Protein AF-0000000082831227 (afdb_homodimer)

Organism: NCBI:txid1287738

Structure (mmCIF, N/CA/C/O backbone):
data_AF-0000000082831227-model_v1
#
loop_
_entity.id
_entity.type
_entity.pdbx_description
1 polymer 'Carboxymuconolactone decarboxylase-like domain-containing protein'
#
loop_
_atom_site.group_PDB
_atom_site.id
_atom_site.type_symbol
_atom_site.label_atom_id
_atom_site.label_alt_id
_atom_site.label_comp_id
_atom_site.label_asym_id
_atom_site.label_entity_id
_atom_site.label_seq_id
_atom_site.pdbx_PDB_ins_code
_atom_site.Cartn_x
_atom_site.Cartn_y
_atom_site.Cartn_z
_atom_site.occupancy
_atom_site.B_iso_or_equiv
_atom_site.auth_seq_id
_atom_site.auth_comp_id
_atom_site.auth_asym_id
_atom_site.auth_atom_id
_atom_site.pdbx_PDB_model_num
ATOM 1 N N . MET A 1 1 ? -20.391 -6.566 10.047 1 67.38 1 MET A N 1
ATOM 2 C CA . MET A 1 1 ? -19.953 -5.184 10.219 1 67.38 1 MET A CA 1
ATOM 3 C C . MET A 1 1 ? -20.438 -4.312 9.07 1 67.38 1 MET A C 1
ATOM 5 O O . MET A 1 1 ? -20.578 -4.789 7.941 1 67.38 1 MET A O 1
ATOM 9 N N . THR A 1 2 ? -21.094 -3.178 9.445 1 85.75 2 THR A N 1
ATOM 10 C CA . THR A 1 2 ? -21.672 -2.246 8.484 1 85.75 2 THR A CA 1
ATOM 11 C C . THR A 1 2 ? -20.594 -1.423 7.801 1 85.75 2 THR A C 1
ATOM 13 O O . THR A 1 2 ? -19.625 -1.011 8.445 1 85.75 2 THR A O 1
ATOM 16 N N . GLN A 1 3 ? -20.812 -1.293 6.496 1 94.06 3 GLN A N 1
ATOM 17 C CA . GLN A 1 3 ? -19.875 -0.491 5.715 1 94.06 3 GLN A CA 1
ATOM 18 C C . GLN A 1 3 ? -19.844 0.952 6.211 1 94.06 3 GLN A C 1
ATOM 20 O O . GLN A 1 3 ? -20.891 1.551 6.465 1 94.06 3 GLN A O 1
ATOM 25 N N . ARG A 1 4 ? -18.672 1.523 6.426 1 95.69 4 ARG A N 1
ATOM 26 C CA . ARG A 1 4 ? -18.5 2.875 6.953 1 95.69 4 ARG A CA 1
ATOM 27 C C . ARG A 1 4 ? -18.734 3.918 5.863 1 95.69 4 ARG A C 1
ATOM 29 O O . ARG A 1 4 ? -19.5 4.863 6.051 1 95.69 4 ARG A O 1
ATOM 36 N N . LEU A 1 5 ? -18.016 3.75 4.711 1 94.94 5 LEU A N 1
ATOM 37 C CA . LEU A 1 5 ? -18.219 4.633 3.566 1 94.94 5 LEU A CA 1
ATOM 38 C C . LEU A 1 5 ? -17.859 3.92 2.268 1 94.94 5 LEU A C 1
ATOM 40 O O . LEU A 1 5 ? -17.172 2.889 2.285 1 94.94 5 LEU A O 1
ATOM 44 N N . ASN A 1 6 ? -18.422 4.496 1.179 1 96.5 6 ASN A N 1
ATOM 45 C CA . ASN A 1 6 ? -18.094 4.023 -0.162 1 96.5 6 ASN A CA 1
ATOM 46 C C . ASN A 1 6 ? -17.062 4.926 -0.843 1 96.5 6 ASN A C 1
ATOM 48 O O . ASN A 1 6 ? -17.438 5.891 -1.518 1 96.5 6 ASN A O 1
ATOM 52 N N . TYR A 1 7 ? -15.797 4.5 -0.76 1 97 7 TYR A N 1
ATOM 53 C CA . TYR A 1 7 ? -14.734 5.375 -1.233 1 97 7 TYR A CA 1
ATOM 54 C C . TYR A 1 7 ? -14.773 5.508 -2.752 1 97 7 TYR A C 1
ATOM 56 O O . TYR A 1 7 ? -14.258 6.48 -3.311 1 97 7 TYR A O 1
ATOM 64 N N . PHE A 1 8 ? -15.32 4.547 -3.5 1 95.31 8 PHE A N 1
ATOM 65 C CA . PHE A 1 8 ? -15.445 4.637 -4.949 1 95.31 8 PHE A CA 1
ATOM 66 C C . PHE A 1 8 ? -16.328 5.82 -5.344 1 95.31 8 PHE A C 1
ATOM 68 O O . PHE A 1 8 ? -16.109 6.441 -6.387 1 95.31 8 PHE A O 1
ATOM 75 N N . GLN A 1 9 ? -17.281 6.059 -4.539 1 95.69 9 GLN A N 1
ATOM 76 C CA . GLN A 1 9 ? -18.188 7.168 -4.809 1 95.69 9 GLN A CA 1
ATOM 77 C C . GLN A 1 9 ? -17.641 8.477 -4.242 1 95.69 9 GLN A C 1
ATOM 79 O O . GLN A 1 9 ? -17.656 9.508 -4.922 1 95.69 9 GLN A O 1
ATOM 84 N N . VAL A 1 10 ? -17.141 8.461 -3.031 1 97 10 VAL A N 1
ATOM 85 C CA . VAL A 1 10 ? -16.75 9.656 -2.291 1 97 10 VAL A CA 1
ATOM 86 C C . VAL A 1 10 ? -15.461 10.234 -2.879 1 97 10 VAL A C 1
ATOM 88 O O . VAL A 1 10 ? -15.273 11.445 -2.906 1 97 10 VAL A O 1
ATOM 91 N N . SER A 1 11 ? -14.57 9.359 -3.309 1 98.12 11 SER A N 1
ATOM 92 C CA . SER A 1 11 ? -13.289 9.711 -3.914 1 98.12 11 SER A CA 1
ATOM 93 C C . SER A 1 11 ? -13.148 9.109 -5.305 1 98.12 11 SER A C 1
ATOM 95 O O . SER A 1 11 ? -12.156 8.438 -5.598 1 98.12 11 SER A O 1
ATOM 97 N N . ALA A 1 12 ? -14.102 9.484 -6.148 1 97.5 12 ALA A N 1
ATOM 98 C CA . ALA A 1 12 ? -14.266 8.836 -7.445 1 97.5 12 ALA A CA 1
ATOM 99 C C . ALA A 1 12 ? -13.023 9 -8.305 1 97.5 12 ALA A C 1
ATOM 101 O O . ALA A 1 12 ? -12.555 8.047 -8.93 1 97.5 12 ALA A O 1
ATOM 102 N N . GLU A 1 13 ? -12.477 10.18 -8.344 1 97.75 13 GLU A N 1
ATOM 103 C CA . GLU A 1 13 ? -11.312 10.438 -9.18 1 97.75 13 GLU A CA 1
ATOM 104 C C . GLU A 1 13 ? -10.102 9.633 -8.711 1 97.75 13 GLU A C 1
ATOM 106 O O . GLU A 1 13 ? -9.406 9.023 -9.523 1 97.75 13 GLU A O 1
ATOM 111 N N . LEU A 1 14 ? -9.82 9.625 -7.418 1 98.5 14 LEU A N 1
ATOM 112 C CA . LEU A 1 14 ? -8.695 8.883 -6.867 1 98.5 14 LEU A CA 1
ATOM 113 C C . LEU A 1 14 ? -8.891 7.379 -7.059 1 98.5 14 LEU A C 1
ATOM 115 O O . LEU A 1 14 ? -7.941 6.66 -7.375 1 98.5 14 LEU A O 1
ATOM 119 N N . SER A 1 15 ? -10.18 6.93 -6.902 1 98.31 15 SER A N 1
ATOM 120 C CA . SER A 1 15 ? -10.492 5.527 -7.148 1 98.31 15 SER A CA 1
ATOM 121 C C . SER A 1 15 ? -10.195 5.141 -8.594 1 98.31 15 SER A C 1
ATOM 123 O O . SER A 1 15 ? -9.648 4.066 -8.852 1 98.31 15 SER A O 1
ATOM 125 N N . LYS A 1 16 ? -10.523 6.008 -9.484 1 97.88 16 LYS A N 1
ATOM 126 C CA . LYS A 1 16 ? -10.289 5.746 -10.898 1 97.88 16 LYS A CA 1
ATOM 127 C C . LYS A 1 16 ? -8.797 5.637 -11.195 1 97.88 16 LYS A C 1
ATOM 129 O O . LYS A 1 16 ? -8.367 4.758 -11.945 1 97.88 16 LYS A O 1
ATOM 134 N N . HIS A 1 17 ? -7.984 6.516 -10.68 1 98.38 17 HIS A N 1
ATOM 135 C CA . HIS A 1 17 ? -6.543 6.465 -10.883 1 98.38 17 HIS A CA 1
ATOM 136 C C . HIS A 1 17 ? -5.953 5.168 -10.344 1 98.38 17 HIS A C 1
ATOM 138 O O . HIS A 1 17 ? -5.062 4.582 -10.953 1 98.38 17 HIS A O 1
ATOM 144 N N . TYR A 1 18 ? -6.441 4.707 -9.164 1 98.44 18 TYR A N 1
ATOM 145 C CA . TYR A 1 18 ? -5.926 3.477 -8.578 1 98.44 18 TYR A CA 1
ATOM 146 C C . TYR A 1 18 ? -6.383 2.26 -9.375 1 98.44 18 TYR A C 1
ATOM 148 O O . TYR A 1 18 ? -5.637 1.287 -9.508 1 98.44 18 TYR A O 1
ATOM 156 N N . LEU A 1 19 ? -7.621 2.357 -9.945 1 97.69 19 LEU A N 1
ATOM 157 C CA . LEU A 1 19 ? -8.117 1.308 -10.836 1 97.69 19 LEU A CA 1
ATOM 158 C C . LEU A 1 19 ? -7.281 1.236 -12.109 1 97.69 19 LEU A C 1
ATOM 160 O O . LEU A 1 19 ? -7 0.146 -12.617 1 97.69 19 LEU A O 1
ATOM 164 N N . ASP A 1 20 ? -6.938 2.377 -12.648 1 97.88 20 ASP A N 1
ATOM 165 C CA . ASP A 1 20 ? -6.09 2.416 -13.836 1 97.88 20 ASP A CA 1
ATOM 166 C C . ASP A 1 20 ? -4.73 1.78 -13.555 1 97.88 20 ASP A C 1
ATOM 168 O O . ASP A 1 20 ? -4.176 1.089 -14.414 1 97.88 20 ASP A O 1
ATOM 172 N N . PHE A 1 21 ? -4.172 2.035 -12.406 1 98.56 21 PHE A N 1
ATOM 173 C CA . PHE A 1 21 ? -2.943 1.39 -11.961 1 98.56 21 PHE A CA 1
ATOM 174 C C . PHE A 1 21 ? -3.111 -0.125 -11.914 1 98.56 21 PHE A C 1
ATOM 176 O O . PHE A 1 21 ? -2.273 -0.863 -12.438 1 98.56 21 PHE A O 1
ATOM 183 N N . SER A 1 22 ? -4.246 -0.615 -11.391 1 98.06 22 SER A N 1
ATOM 184 C CA . SER A 1 22 ? -4.543 -2.043 -11.336 1 98.06 22 SER A CA 1
ATOM 185 C C . SER A 1 22 ? -4.641 -2.643 -12.734 1 98.06 22 SER A C 1
ATOM 187 O O . SER A 1 22 ? -4.164 -3.752 -12.977 1 98.06 22 SER A O 1
ATOM 189 N N . ALA A 1 23 ? -5.273 -1.868 -13.633 1 97.75 23 ALA A N 1
ATOM 190 C CA . ALA A 1 23 ? -5.438 -2.336 -15.008 1 97.75 23 ALA A CA 1
ATOM 191 C C . ALA A 1 23 ? -4.086 -2.473 -15.703 1 97.75 23 ALA A C 1
ATOM 193 O O . ALA A 1 23 ? -3.875 -3.4 -16.484 1 97.75 23 ALA A O 1
ATOM 194 N N . ALA A 1 24 ? -3.184 -1.544 -15.453 1 98.31 24 ALA A N 1
ATOM 195 C CA . ALA A 1 24 ? -1.844 -1.598 -16.031 1 98.31 24 ALA A CA 1
ATOM 196 C C . ALA A 1 24 ? -1.08 -2.822 -15.539 1 98.31 24 ALA A C 1
ATOM 198 O O . ALA A 1 24 ? -0.309 -3.428 -16.281 1 98.31 24 ALA A O 1
ATOM 199 N N . LEU A 1 25 ? -1.255 -3.189 -14.25 1 98.5 25 LEU A N 1
ATOM 200 C CA . LEU A 1 25 ? -0.611 -4.363 -13.672 1 98.5 25 LEU A CA 1
ATOM 201 C C . LEU A 1 25 ? -0.997 -5.629 -14.438 1 98.5 25 LEU A C 1
ATOM 203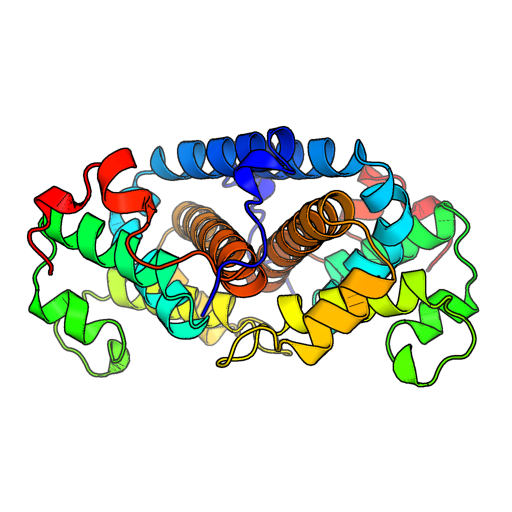 O O . LEU A 1 25 ? -0.137 -6.453 -14.758 1 98.5 25 LEU A O 1
ATOM 207 N N . LYS A 1 26 ? -2.217 -5.738 -14.836 1 96.5 26 LYS A N 1
ATOM 208 C CA . LYS A 1 26 ? -2.768 -6.949 -15.438 1 96.5 26 LYS A CA 1
ATOM 209 C C . LYS A 1 26 ? -2.182 -7.191 -16.828 1 96.5 26 LYS A C 1
ATOM 211 O O . LYS A 1 26 ? -2.297 -8.289 -17.375 1 96.5 26 LYS A O 1
ATOM 216 N N . LYS A 1 27 ? -1.563 -6.199 -17.391 1 97.5 27 LYS A N 1
ATOM 217 C CA . LYS A 1 27 ? -0.979 -6.328 -18.719 1 97.5 27 LYS A CA 1
ATOM 218 C C . LYS A 1 27 ? 0.364 -7.051 -18.656 1 97.5 27 LYS A C 1
ATOM 220 O O . LYS A 1 27 ? 0.881 -7.496 -19.688 1 97.5 27 LYS A O 1
ATOM 225 N N . LYS A 1 28 ? 0.938 -7.18 -17.469 1 97.81 28 LYS A N 1
ATOM 226 C CA . LYS A 1 28 ? 2.238 -7.816 -17.312 1 97.81 28 LYS A CA 1
ATOM 227 C C . LYS A 1 28 ? 2.092 -9.328 -17.156 1 97.81 28 LYS A C 1
ATOM 229 O O . LYS A 1 28 ? 1.281 -9.805 -16.359 1 97.81 28 LYS A O 1
ATOM 234 N N . ALA A 1 29 ? 2.9 -10.078 -17.891 1 97.5 29 ALA A N 1
ATOM 235 C CA . ALA A 1 29 ? 2.807 -11.531 -17.922 1 97.5 29 ALA A CA 1
ATOM 236 C C . ALA A 1 29 ? 3.029 -12.133 -16.531 1 97.5 29 ALA A C 1
ATOM 238 O O . ALA A 1 29 ? 2.312 -13.047 -16.125 1 97.5 29 ALA A O 1
ATOM 239 N N . VAL A 1 30 ? 4.016 -11.609 -15.844 1 98.19 30 VAL A N 1
ATOM 240 C CA . VAL A 1 30 ? 4.348 -12.156 -14.539 1 98.19 30 VAL A CA 1
ATOM 241 C C . VAL A 1 30 ? 3.207 -11.891 -13.562 1 98.19 30 VAL A C 1
ATOM 243 O O . VAL A 1 30 ? 2.936 -12.711 -12.672 1 98.19 30 VAL A O 1
ATOM 246 N N . ILE A 1 31 ? 2.508 -10.789 -13.734 1 98.25 31 ILE A N 1
ATOM 247 C CA . ILE A 1 31 ? 1.371 -10.477 -12.875 1 98.25 31 ILE A CA 1
ATOM 248 C C . ILE A 1 31 ? 0.228 -11.453 -13.156 1 98.25 31 ILE A C 1
ATOM 250 O O . ILE A 1 31 ? -0.389 -11.977 -12.227 1 98.25 31 ILE A O 1
ATOM 254 N N . ARG A 1 32 ? 0.001 -11.703 -14.375 1 97.38 32 ARG A N 1
ATOM 255 C CA . ARG A 1 32 ? -1.031 -12.68 -14.711 1 97.38 32 ARG A CA 1
ATOM 256 C C . ARG A 1 32 ? -0.709 -14.047 -14.117 1 97.38 32 ARG A C 1
ATOM 258 O O . ARG A 1 32 ? -1.609 -14.766 -13.68 1 97.38 32 ARG A O 1
ATOM 265 N N . GLU A 1 33 ? 0.524 -14.375 -14.109 1 97.94 33 GLU A N 1
ATOM 266 C CA . GLU A 1 33 ? 0.972 -15.672 -13.609 1 97.94 33 GLU A CA 1
ATOM 267 C C . GLU A 1 33 ? 0.719 -15.797 -12.109 1 97.94 33 GLU A C 1
ATOM 269 O O . GLU A 1 33 ? 0.298 -16.859 -11.641 1 97.94 33 GLU A O 1
ATOM 274 N N . PHE A 1 34 ? 0.927 -14.703 -11.336 1 98.5 34 PHE A N 1
ATOM 275 C CA . PHE A 1 34 ? 0.969 -14.836 -9.883 1 98.5 34 PHE A CA 1
ATOM 276 C C . PHE A 1 34 ? -0.209 -14.117 -9.234 1 98.5 34 PHE A C 1
ATOM 278 O O . PHE A 1 34 ? -0.356 -14.133 -8.016 1 98.5 34 PHE A O 1
ATOM 285 N N . ASN A 1 35 ? -1.062 -13.508 -10.008 1 98.62 35 ASN A N 1
ATOM 286 C CA . ASN A 1 35 ? -2.086 -12.609 -9.484 1 98.62 35 ASN A CA 1
ATOM 287 C C . ASN A 1 35 ? -2.896 -13.273 -8.375 1 98.62 35 ASN A C 1
ATOM 289 O O . ASN A 1 35 ? -3.039 -12.711 -7.285 1 98.62 35 ASN A O 1
ATOM 293 N N . ASP A 1 36 ? -3.385 -14.461 -8.633 1 98.19 36 ASP A N 1
ATOM 294 C CA . ASP A 1 36 ? -4.262 -15.117 -7.672 1 98.19 36 ASP A CA 1
ATOM 295 C C . ASP A 1 36 ? -3.523 -15.406 -6.367 1 98.19 36 ASP A C 1
ATOM 297 O O . ASP A 1 36 ? -4.008 -15.062 -5.285 1 98.19 36 ASP A O 1
ATOM 301 N N . LEU A 1 37 ? -2.305 -15.977 -6.461 1 98.75 37 LEU A N 1
ATOM 302 C CA . LEU A 1 37 ? -1.538 -16.344 -5.273 1 98.75 37 LEU A CA 1
ATOM 303 C C . LEU A 1 37 ? -1.189 -15.109 -4.449 1 98.75 37 LEU A C 1
ATOM 305 O O . LEU A 1 37 ? -1.358 -15.102 -3.227 1 98.75 37 LEU A O 1
ATOM 309 N N . VAL A 1 38 ? -0.784 -14.062 -5.098 1 98.81 38 VAL A N 1
ATOM 310 C CA . VAL A 1 38 ? -0.289 -12.859 -4.438 1 98.81 38 VAL A CA 1
ATOM 311 C C . VAL A 1 38 ? -1.451 -12.102 -3.793 1 98.81 38 VAL A C 1
ATOM 313 O O . VAL A 1 38 ? -1.382 -11.727 -2.621 1 98.81 38 VAL A O 1
ATOM 316 N N . THR A 1 39 ? -2.566 -11.891 -4.523 1 98.88 39 THR A N 1
ATOM 317 C CA . THR A 1 39 ? -3.68 -11.102 -4.008 1 98.88 39 THR A CA 1
ATOM 318 C C . THR A 1 39 ? -4.379 -11.844 -2.865 1 98.88 39 THR A C 1
ATOM 320 O O . THR A 1 39 ? -4.766 -11.227 -1.869 1 98.88 39 THR A O 1
ATOM 323 N N . ILE A 1 40 ? -4.449 -13.133 -2.984 1 98.88 40 ILE A N 1
ATOM 324 C CA . ILE A 1 40 ? -5.07 -13.922 -1.93 1 98.88 40 ILE A CA 1
ATOM 325 C C . ILE A 1 40 ? -4.191 -13.906 -0.682 1 98.88 40 ILE A C 1
ATOM 327 O O . ILE A 1 40 ? -4.668 -13.609 0.417 1 98.88 40 ILE A O 1
ATOM 331 N N . ARG A 1 41 ? -2.871 -14.148 -0.783 1 98.81 41 ARG A N 1
ATOM 332 C CA . ARG A 1 41 ? -1.996 -14.234 0.383 1 98.81 41 ARG A CA 1
ATOM 333 C C . ARG A 1 41 ? -1.883 -12.891 1.085 1 98.81 41 ARG A C 1
ATOM 335 O O . ARG A 1 41 ? -1.967 -12.812 2.312 1 98.81 41 ARG A O 1
ATOM 342 N N . ALA A 1 42 ? -1.727 -11.836 0.266 1 98.38 42 ALA A N 1
ATOM 343 C CA . ALA A 1 42 ? -1.664 -10.5 0.856 1 98.38 42 ALA A CA 1
ATOM 344 C C . ALA A 1 42 ? -2.951 -10.172 1.608 1 98.38 42 ALA A C 1
ATOM 346 O O . ALA A 1 42 ? -2.91 -9.625 2.713 1 98.38 42 ALA A O 1
ATOM 347 N N . SER A 1 43 ? -4.117 -10.5 1.006 1 98.38 43 SER A N 1
ATOM 348 C CA . SER A 1 43 ? -5.406 -10.211 1.626 1 98.38 43 SER A CA 1
ATOM 349 C C . SER A 1 43 ? -5.609 -11.039 2.895 1 98.38 43 SER A C 1
ATOM 351 O O . SER A 1 43 ? -6.207 -10.562 3.861 1 98.38 43 SER A O 1
ATOM 353 N N . GLN A 1 44 ? -5.109 -12.305 2.898 1 98 44 GLN A N 1
ATOM 354 C CA . GLN A 1 44 ? -5.129 -13.117 4.109 1 98 44 GLN A CA 1
ATOM 355 C C . GLN A 1 44 ? -4.348 -12.445 5.234 1 98 44 GLN A C 1
ATOM 357 O O . GLN A 1 44 ? -4.824 -12.359 6.367 1 98 44 GLN A O 1
ATOM 362 N N . LEU A 1 45 ? -3.176 -11.945 4.879 1 97.19 45 LEU A N 1
ATOM 363 C CA . LEU A 1 45 ? -2.289 -11.344 5.871 1 97.19 45 LEU A CA 1
ATOM 364 C C . LEU A 1 45 ? -2.883 -10.055 6.418 1 97.19 45 LEU A C 1
ATOM 366 O O . LEU A 1 45 ? -2.756 -9.758 7.609 1 97.19 45 LEU A O 1
ATOM 370 N N . ASN A 1 46 ? -3.557 -9.297 5.574 1 97.12 46 ASN A N 1
ATOM 371 C CA . ASN A 1 46 ? -4.062 -7.977 5.945 1 97.12 46 ASN A CA 1
ATOM 372 C C . ASN A 1 46 ? -5.465 -8.062 6.539 1 97.12 46 ASN A C 1
ATOM 374 O O . ASN A 1 46 ? -6.016 -7.055 6.992 1 97.12 46 ASN A O 1
ATOM 378 N N . GLY A 1 47 ? -6.09 -9.273 6.512 1 96.94 47 GLY A N 1
ATO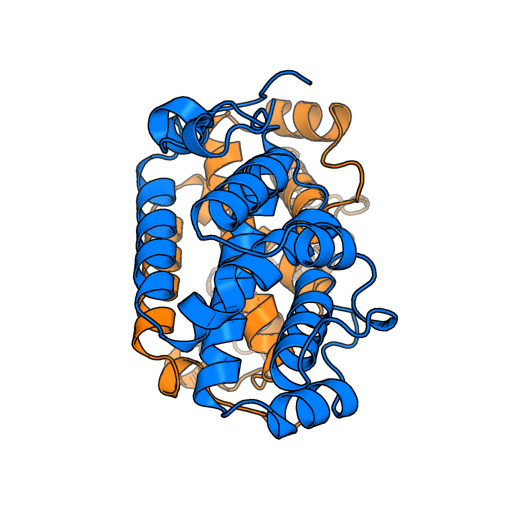M 379 C CA . GLY A 1 47 ? -7.426 -9.453 7.062 1 96.94 47 GLY A CA 1
ATOM 380 C C . GLY A 1 47 ? -8.5 -8.75 6.266 1 96.94 47 GLY A C 1
ATOM 381 O O . GLY A 1 47 ? -9.469 -8.234 6.832 1 96.94 47 GLY A O 1
ATOM 382 N N . CYS A 1 48 ? -8.328 -8.656 5.023 1 97.69 48 CYS A N 1
ATOM 383 C CA . CYS A 1 48 ? -9.336 -8.016 4.191 1 97.69 48 CYS A CA 1
ATOM 384 C C . CYS A 1 48 ? -10.336 -9.031 3.656 1 97.69 48 CYS A C 1
ATOM 386 O O . CYS A 1 48 ? -10.094 -9.664 2.623 1 97.69 48 CYS A O 1
ATOM 388 N N . GLY A 1 49 ? -11.477 -9.109 4.242 1 96.88 49 GLY A N 1
ATOM 389 C CA . GLY A 1 49 ? -12.5 -10.07 3.863 1 96.88 49 GLY A CA 1
ATOM 390 C C . GLY A 1 49 ? -13.062 -9.82 2.479 1 96.88 49 GLY A C 1
ATOM 391 O O . GLY A 1 49 ? -13.297 -10.766 1.719 1 96.88 49 GLY A O 1
ATOM 392 N N . PHE A 1 50 ? -13.258 -8.609 2.158 1 97.81 50 PHE A N 1
ATOM 393 C CA . PHE A 1 50 ? -13.789 -8.266 0.843 1 97.81 50 PHE A CA 1
ATOM 394 C C . PHE A 1 50 ? -12.852 -8.75 -0.258 1 97.81 50 PHE A C 1
ATOM 396 O O . PHE A 1 50 ? -13.281 -9.414 -1.202 1 97.81 50 PHE A O 1
ATOM 403 N N . CYS A 1 51 ? -11.578 -8.406 -0.175 1 98.31 51 CYS A N 1
ATOM 404 C CA . CYS A 1 51 ? -10.594 -8.766 -1.19 1 98.31 51 CYS A CA 1
ATOM 405 C C . CYS A 1 51 ? -10.406 -10.281 -1.262 1 98.31 51 CYS A C 1
ATOM 407 O O . CYS A 1 51 ? -10.328 -10.844 -2.352 1 98.31 51 CYS A O 1
ATOM 409 N N . LEU A 1 52 ? -10.328 -10.883 -0.023 1 98.12 52 LEU A N 1
ATOM 410 C CA . LEU A 1 52 ? -10.156 -12.336 -0.021 1 98.12 52 LEU A CA 1
ATOM 411 C C . LEU A 1 52 ? -11.336 -13.023 -0.702 1 98.12 52 LEU A C 1
ATOM 413 O O . LEU A 1 52 ? -11.148 -13.898 -1.551 1 98.12 52 LEU A O 1
ATOM 417 N N . ASP A 1 53 ? -12.508 -12.625 -0.374 1 98.19 53 ASP A N 1
ATOM 418 C CA . ASP A 1 53 ? -13.727 -13.148 -0.991 1 98.19 53 ASP A CA 1
ATOM 419 C C . ASP A 1 53 ? -13.68 -13.008 -2.512 1 98.19 53 ASP A C 1
ATOM 421 O O . ASP A 1 53 ? -13.859 -13.984 -3.236 1 98.19 53 ASP A O 1
ATOM 425 N N . MET A 1 54 ? -13.359 -11.883 -2.984 1 98.19 54 MET A N 1
ATOM 426 C CA . MET A 1 54 ? -13.328 -11.555 -4.406 1 98.19 54 MET A CA 1
ATOM 427 C C . MET A 1 54 ? -12.242 -12.359 -5.121 1 98.19 54 MET A C 1
ATOM 429 O O . MET A 1 54 ? -12.5 -12.984 -6.148 1 98.19 54 MET A O 1
ATOM 433 N N . HIS A 1 55 ? -11.047 -12.406 -4.582 1 98.56 55 HIS A N 1
ATOM 434 C CA . HIS A 1 55 ? -9.922 -12.992 -5.293 1 98.56 55 HIS A CA 1
ATOM 435 C C . HIS A 1 55 ? -9.984 -14.516 -5.277 1 98.56 55 HIS A C 1
ATOM 437 O O . HIS A 1 55 ? -9.531 -15.172 -6.219 1 98.56 55 HIS A O 1
ATOM 443 N N . ILE A 1 56 ? -10.57 -15.102 -4.215 1 98.5 56 ILE A N 1
ATOM 444 C CA . ILE A 1 56 ? -10.812 -16.531 -4.215 1 98.5 56 ILE A CA 1
ATOM 445 C C . ILE A 1 56 ? -11.789 -16.891 -5.332 1 98.5 56 ILE A C 1
ATOM 447 O O . ILE A 1 56 ? -11.562 -17.844 -6.086 1 98.5 56 ILE A O 1
ATOM 451 N N . LYS A 1 57 ? -12.852 -16.141 -5.453 1 98.5 57 LYS A N 1
ATOM 452 C CA . LYS A 1 57 ? -13.844 -16.391 -6.496 1 98.5 57 LYS A CA 1
ATOM 453 C C . LYS A 1 57 ? -13.242 -16.188 -7.887 1 98.5 57 LYS A C 1
ATOM 455 O O . LYS A 1 57 ? -13.492 -16.984 -8.789 1 98.5 57 LYS A O 1
ATOM 460 N N . GLN A 1 58 ? -12.469 -15.18 -8.047 1 98.06 58 GLN A N 1
ATOM 461 C CA . GLN A 1 58 ? -11.797 -14.953 -9.328 1 98.06 58 GLN A CA 1
ATOM 462 C C . GLN A 1 58 ? -10.867 -16.109 -9.672 1 98.06 58 GLN A C 1
ATOM 464 O O . GLN A 1 58 ? -10.828 -16.562 -10.82 1 98.06 58 GLN A O 1
ATOM 469 N N . ALA A 1 59 ? -10.086 -16.562 -8.648 1 98.31 59 ALA A N 1
ATOM 470 C CA . ALA A 1 59 ? -9.164 -17.688 -8.867 1 98.31 59 ALA A CA 1
ATOM 471 C C . ALA A 1 59 ? -9.914 -18.938 -9.273 1 98.31 59 ALA A C 1
ATOM 473 O O . ALA A 1 59 ? -9.492 -19.656 -10.18 1 98.31 59 ALA A O 1
ATOM 474 N N . LYS A 1 60 ? -10.977 -19.203 -8.609 1 97.75 60 LYS A N 1
ATOM 475 C CA . LYS A 1 60 ? -11.789 -20.359 -8.945 1 97.75 60 LYS A CA 1
ATOM 476 C C . LYS A 1 60 ? -12.32 -20.281 -10.375 1 97.75 60 LYS A C 1
ATOM 478 O O . LYS A 1 60 ? -12.227 -21.234 -11.133 1 97.75 60 LYS A O 1
ATOM 483 N N . ILE A 1 61 ? -12.898 -19.156 -10.75 1 97.56 61 ILE A N 1
ATOM 484 C CA . ILE A 1 61 ? -13.422 -18.938 -12.094 1 97.56 61 ILE A CA 1
ATOM 485 C C . ILE A 1 61 ? -12.297 -19.125 -13.117 1 97.56 61 ILE A C 1
ATOM 487 O O . ILE A 1 61 ? -12.531 -19.672 -14.203 1 97.56 61 ILE A O 1
ATOM 491 N N . GLY A 1 62 ? -11.125 -18.719 -12.742 1 97 62 GLY A N 1
ATOM 492 C CA . GLY A 1 62 ? -9.977 -18.828 -13.625 1 97 62 GLY A CA 1
ATOM 493 C C . GLY A 1 62 ? -9.391 -20.219 -13.688 1 97 62 GLY A C 1
ATOM 494 O O . GLY A 1 62 ? -8.461 -20.484 -14.453 1 97 62 GLY A O 1
ATOM 495 N N . GLY A 1 63 ? -9.844 -21.125 -12.766 1 97.12 63 GLY A N 1
ATOM 496 C CA . GLY A 1 63 ? -9.461 -22.531 -12.875 1 97.12 63 GLY A CA 1
ATOM 497 C C . GLY A 1 63 ? -8.391 -22.938 -11.875 1 97.12 63 GLY A C 1
ATOM 498 O O . GLY A 1 63 ? -7.801 -24.016 -12 1 97.12 63 GLY A O 1
ATOM 499 N N . GLU A 1 64 ? -8.062 -22.109 -10.914 1 97.75 64 GLU A N 1
ATOM 500 C CA . GLU A 1 64 ? -7.109 -22.516 -9.883 1 97.75 64 GLU A CA 1
ATOM 501 C C . GLU A 1 64 ? -7.578 -23.766 -9.148 1 97.75 64 GLU A C 1
ATOM 503 O O . GLU A 1 64 ? -8.773 -23.938 -8.906 1 97.75 64 GLU A O 1
ATOM 508 N N . ARG A 1 65 ? -6.645 -24.672 -8.859 1 97.25 65 ARG A N 1
ATOM 509 C CA . ARG A 1 65 ? -6.988 -25.891 -8.141 1 97.25 65 ARG A CA 1
ATOM 510 C C . ARG A 1 65 ? -7.449 -25.578 -6.719 1 97.25 65 ARG A C 1
ATOM 512 O O . ARG A 1 65 ? -6.809 -24.797 -6.012 1 97.25 65 ARG A O 1
ATOM 519 N N . GLU A 1 66 ? -8.461 -26.219 -6.355 1 96.56 66 GLU A N 1
ATOM 520 C CA . GLU A 1 66 ? -9.109 -25.922 -5.082 1 96.56 66 GLU A CA 1
ATOM 521 C C . GLU A 1 66 ? -8.156 -26.156 -3.912 1 96.56 66 GLU A C 1
ATOM 523 O O . GLU A 1 66 ? -8.07 -25.328 -3.004 1 96.56 66 GLU A O 1
ATOM 528 N N . LEU A 1 67 ? -7.469 -27.25 -3.891 1 98.25 67 LEU A N 1
ATOM 529 C CA . LEU A 1 67 ? -6.598 -27.562 -2.762 1 98.25 67 LEU A CA 1
ATOM 530 C C . LEU A 1 67 ? -5.465 -26.531 -2.658 1 98.25 67 LEU A C 1
ATOM 532 O O . LEU A 1 67 ? -5.039 -26.188 -1.557 1 98.25 67 LEU A O 1
ATOM 536 N N . ARG A 1 68 ? -4.941 -26.062 -3.777 1 98.44 68 ARG A N 1
ATOM 537 C CA . ARG A 1 68 ? -3.912 -25.031 -3.762 1 98.44 68 ARG A CA 1
ATOM 538 C C . ARG A 1 68 ? -4.414 -23.766 -3.068 1 98.44 68 ARG A C 1
ATOM 540 O O . ARG A 1 68 ? -3.688 -23.141 -2.289 1 98.44 68 ARG A O 1
ATOM 547 N N . LEU A 1 69 ? -5.676 -23.391 -3.363 1 98.25 69 LEU A N 1
ATOM 548 C CA . LEU A 1 69 ? -6.254 -22.203 -2.736 1 98.25 69 LEU A CA 1
ATOM 549 C C . LEU A 1 69 ? -6.277 -22.359 -1.218 1 98.25 69 LEU A C 1
ATOM 551 O O . LEU A 1 69 ? -5.965 -21.406 -0.495 1 98.25 69 LEU A O 1
ATOM 555 N N . HIS A 1 70 ? -6.566 -23.578 -0.715 1 98.19 70 HIS A N 1
ATOM 556 C CA . HIS A 1 70 ? -6.582 -23.844 0.721 1 98.19 70 HIS A CA 1
ATOM 557 C C . HIS A 1 70 ? -5.172 -23.797 1.303 1 98.19 70 HIS A C 1
ATOM 559 O O . HIS A 1 70 ? -4.988 -23.484 2.48 1 98.19 70 HIS A O 1
ATOM 565 N N . HIS A 1 71 ? -4.207 -24.062 0.412 1 98.75 71 HIS A N 1
ATOM 566 C CA . HIS A 1 71 ? -2.848 -24.234 0.916 1 98.75 71 HIS A CA 1
ATOM 567 C C . HIS A 1 71 ? -2.084 -22.906 0.903 1 98.75 71 HIS A C 1
ATOM 569 O O . HIS A 1 71 ? -1.001 -22.812 1.483 1 98.75 71 HIS A O 1
ATOM 575 N N . ILE A 1 72 ? -2.639 -21.906 0.306 1 98.81 72 ILE A N 1
ATOM 576 C CA . ILE A 1 72 ? -1.9 -20.656 0.16 1 98.81 72 ILE A CA 1
ATOM 577 C C . ILE A 1 72 ? -1.46 -20.141 1.532 1 98.81 72 ILE A C 1
ATOM 579 O O . ILE A 1 72 ? -0.317 -19.719 1.705 1 98.81 72 ILE A O 1
ATOM 583 N N . ALA A 1 73 ? -2.264 -20.281 2.535 1 98.31 73 ALA A N 1
ATOM 584 C CA . ALA A 1 73 ? -1.973 -19.766 3.873 1 98.31 73 ALA A CA 1
ATOM 585 C C . ALA A 1 73 ? -0.847 -20.562 4.531 1 98.31 73 ALA A C 1
ATOM 587 O O . ALA A 1 73 ? -0.226 -20.094 5.488 1 98.31 73 ALA A O 1
ATOM 588 N N . ILE A 1 74 ? -0.56 -21.797 4.07 1 98.56 74 ILE A N 1
ATOM 589 C CA . ILE A 1 74 ? 0.478 -22.656 4.641 1 98.56 74 ILE A CA 1
ATOM 590 C C . ILE A 1 74 ? 1.456 -23.078 3.547 1 98.56 74 ILE A C 1
ATOM 592 O O . ILE A 1 74 ? 1.891 -24.234 3.508 1 98.56 74 ILE A O 1
ATOM 596 N N . TRP A 1 75 ? 1.71 -22.219 2.627 1 98.62 75 TRP A N 1
ATOM 597 C CA . TRP A 1 75 ? 2.447 -22.562 1.415 1 98.62 75 TRP A CA 1
ATOM 598 C C . TRP A 1 75 ? 3.832 -23.109 1.757 1 98.62 75 TRP A C 1
ATOM 600 O O . TRP A 1 75 ? 4.391 -23.922 1.013 1 98.62 75 TRP A O 1
ATOM 610 N N . ARG A 1 76 ? 4.438 -22.703 2.807 1 98.19 76 ARG A N 1
ATOM 611 C CA . ARG A 1 76 ? 5.781 -23.141 3.166 1 98.19 76 ARG A CA 1
ATOM 612 C C . ARG A 1 76 ? 5.812 -24.641 3.418 1 98.19 76 ARG A C 1
ATOM 614 O O . ARG A 1 76 ? 6.805 -25.312 3.111 1 98.19 76 ARG A O 1
ATOM 621 N N . GLU A 1 77 ? 4.738 -25.156 3.908 1 98.19 77 GLU A N 1
ATOM 622 C CA . GLU A 1 77 ? 4.66 -26.578 4.215 1 98.19 77 GLU A CA 1
ATOM 623 C C . GLU A 1 77 ? 4.066 -27.359 3.051 1 98.19 77 GLU A C 1
ATOM 625 O O . GLU A 1 77 ? 4.184 -28.578 2.996 1 98.19 77 GLU A O 1
ATOM 630 N N . SER A 1 78 ? 3.484 -26.672 2.158 1 98.56 78 SER A N 1
ATOM 631 C CA . SER A 1 78 ? 2.764 -27.297 1.06 1 98.56 78 SER A CA 1
ATOM 632 C C . SER A 1 78 ? 3.725 -27.797 -0.022 1 98.56 78 SER A C 1
ATOM 634 O O . SER A 1 78 ? 4.699 -27.109 -0.346 1 98.56 78 SER A O 1
ATOM 636 N N . THR A 1 79 ? 3.387 -28.938 -0.673 1 98.38 79 THR A N 1
ATOM 637 C CA . THR A 1 79 ? 4.176 -29.469 -1.779 1 98.38 79 THR A CA 1
ATOM 638 C C . THR A 1 79 ? 3.549 -29.094 -3.119 1 98.38 79 THR A C 1
ATOM 640 O O . THR A 1 79 ? 3.967 -29.594 -4.168 1 98.38 79 THR A O 1
ATOM 643 N N . LEU A 1 80 ? 2.557 -28.172 -3.07 1 98.69 80 LEU A N 1
ATOM 644 C CA . LEU A 1 80 ? 1.729 -27.953 -4.25 1 98.69 80 LEU A CA 1
ATOM 645 C C . LEU A 1 80 ? 2.225 -26.75 -5.055 1 98.69 80 LEU A C 1
ATOM 647 O O . LEU A 1 80 ? 1.695 -26.469 -6.129 1 98.69 80 LEU A O 1
ATOM 651 N N . PHE A 1 81 ? 3.227 -26.062 -4.578 1 98.81 81 PHE A N 1
ATOM 652 C CA . PHE A 1 81 ? 3.682 -24.844 -5.219 1 98.81 81 PHE A CA 1
ATOM 653 C C . PHE A 1 81 ? 5.086 -25.016 -5.781 1 98.81 81 PHE A C 1
ATOM 655 O O . PHE A 1 81 ? 5.953 -25.594 -5.129 1 98.81 81 PHE A O 1
ATOM 662 N N . SER A 1 82 ? 5.266 -24.594 -7.004 1 98.56 82 SER A N 1
ATOM 663 C CA . SER A 1 82 ? 6.566 -24.641 -7.66 1 98.56 82 SER A CA 1
ATOM 664 C C . SER A 1 82 ? 7.562 -23.703 -6.98 1 98.56 82 SER A C 1
ATOM 666 O O . SER A 1 82 ? 7.172 -22.812 -6.227 1 98.56 82 SER A O 1
ATOM 668 N N . PRO A 1 83 ? 8.883 -23.859 -7.254 1 98.38 83 PRO A N 1
ATOM 669 C CA . PRO A 1 83 ? 9.883 -22.938 -6.707 1 98.38 83 PRO A CA 1
ATOM 670 C C . PRO A 1 83 ? 9.625 -21.484 -7.09 1 98.38 83 PRO A C 1
ATOM 672 O O . PRO A 1 83 ? 9.82 -20.578 -6.27 1 98.38 83 PRO A O 1
ATOM 675 N N . ARG A 1 84 ? 9.188 -21.328 -8.273 1 98.44 84 ARG A N 1
ATOM 676 C CA . ARG A 1 84 ? 8.883 -19.984 -8.766 1 98.44 84 ARG A CA 1
ATOM 677 C C . ARG A 1 84 ? 7.688 -19.391 -8.031 1 98.44 84 ARG A C 1
ATOM 679 O O . ARG A 1 84 ? 7.711 -18.219 -7.648 1 98.44 84 ARG A O 1
ATOM 686 N N . GLU A 1 85 ? 6.676 -20.141 -7.789 1 98.81 85 GLU A N 1
ATOM 687 C CA . GLU A 1 85 ? 5.512 -19.703 -7.031 1 98.81 85 GLU A CA 1
ATOM 688 C C . GLU A 1 85 ? 5.871 -19.438 -5.57 1 98.81 85 GLU A C 1
ATOM 690 O O . GLU A 1 85 ? 5.383 -18.484 -4.965 1 98.81 85 GLU A O 1
ATOM 695 N N . ARG A 1 86 ? 6.699 -20.281 -5.004 1 98.75 86 ARG A N 1
ATOM 696 C CA . ARG A 1 86 ? 7.152 -20.094 -3.627 1 98.75 86 ARG A CA 1
ATOM 697 C C . ARG A 1 86 ? 7.938 -18.797 -3.469 1 98.75 86 ARG A C 1
ATOM 699 O O . ARG A 1 86 ? 7.797 -18.109 -2.465 1 98.75 86 ARG A O 1
ATOM 706 N N . ALA A 1 87 ? 8.75 -18.5 -4.473 1 98.75 87 ALA A N 1
ATOM 707 C CA . ALA A 1 87 ? 9.477 -17.234 -4.461 1 98.75 87 ALA A CA 1
ATOM 708 C C . ALA A 1 87 ? 8.516 -16.047 -4.465 1 98.75 87 ALA A C 1
ATOM 710 O O . ALA A 1 87 ? 8.703 -15.094 -3.711 1 98.75 87 ALA A O 1
ATOM 711 N N . ALA A 1 88 ? 7.48 -16.109 -5.285 1 98.88 88 ALA A N 1
ATOM 712 C CA . ALA A 1 88 ? 6.488 -15.039 -5.352 1 98.88 88 ALA A CA 1
ATOM 713 C C . ALA A 1 88 ? 5.758 -14.891 -4.02 1 98.88 88 ALA A C 1
ATOM 715 O O . ALA A 1 88 ? 5.523 -13.766 -3.559 1 98.88 88 ALA A O 1
ATOM 716 N N . LEU A 1 89 ? 5.43 -15.977 -3.418 1 98.88 89 LEU A N 1
ATOM 717 C CA . LEU A 1 89 ? 4.723 -15.953 -2.141 1 98.88 89 LEU A CA 1
ATOM 718 C C . LEU A 1 89 ? 5.629 -15.43 -1.029 1 98.88 89 LEU A C 1
ATOM 720 O O . LEU A 1 89 ? 5.188 -14.656 -0.179 1 98.88 89 LEU A O 1
ATOM 724 N N . GLU A 1 90 ? 6.918 -15.844 -1.052 1 98.62 90 GLU A N 1
ATOM 725 C CA . GLU A 1 90 ? 7.883 -15.336 -0.082 1 98.62 90 GLU A CA 1
ATOM 726 C C . GLU A 1 90 ? 8.039 -13.82 -0.197 1 98.62 90 GLU A C 1
ATOM 728 O O . GLU A 1 90 ? 8.031 -13.117 0.812 1 98.62 90 GLU A O 1
ATOM 733 N N . TRP A 1 91 ? 8.164 -13.406 -1.384 1 98.69 91 TRP A N 1
ATOM 734 C CA . TRP A 1 91 ? 8.281 -11.977 -1.65 1 98.69 91 TRP A CA 1
ATOM 735 C C . TRP A 1 91 ? 7.027 -11.234 -1.199 1 98.69 91 TRP A C 1
ATOM 737 O O . TRP A 1 91 ? 7.121 -10.164 -0.599 1 98.69 91 TRP A O 1
ATOM 747 N N . THR A 1 92 ? 5.82 -11.766 -1.468 1 98.75 92 THR A N 1
ATOM 748 C CA . THR A 1 92 ? 4.539 -11.188 -1.078 1 98.75 92 THR A CA 1
ATOM 749 C C . THR A 1 92 ? 4.457 -11.023 0.437 1 98.75 92 THR A C 1
ATOM 751 O O . THR A 1 92 ? 4.07 -9.961 0.932 1 98.75 92 THR A O 1
ATOM 754 N N . GLU A 1 93 ? 4.844 -12.039 1.166 1 98.19 93 GLU A N 1
ATOM 755 C CA . GLU A 1 93 ? 4.785 -11.961 2.623 1 98.19 93 GLU A CA 1
ATOM 756 C C . GLU A 1 93 ? 5.754 -10.914 3.164 1 98.19 93 GLU A C 1
ATOM 758 O O . GLU A 1 93 ? 5.402 -10.141 4.055 1 98.19 93 GLU A O 1
ATOM 763 N N . ALA A 1 94 ? 6.988 -10.938 2.611 1 98.19 94 ALA A N 1
ATOM 764 C CA . ALA A 1 94 ? 8 -9.992 3.064 1 98.19 94 ALA A CA 1
ATOM 765 C C . ALA A 1 94 ? 7.531 -8.547 2.879 1 98.19 94 ALA A C 1
ATOM 767 O O . ALA A 1 94 ? 7.699 -7.715 3.771 1 98.19 94 ALA A O 1
ATOM 768 N N . LEU A 1 95 ? 6.859 -8.281 1.776 1 98.31 95 LEU A N 1
ATOM 769 C CA . LEU A 1 95 ? 6.523 -6.906 1.436 1 98.31 95 LEU A CA 1
ATOM 770 C C . LEU A 1 95 ? 5.18 -6.512 2.045 1 98.31 95 LEU A C 1
ATOM 772 O O . LEU A 1 95 ? 4.914 -5.324 2.252 1 98.31 95 LEU A O 1
ATOM 776 N N . THR A 1 96 ? 4.27 -7.477 2.283 1 97.94 96 THR A N 1
ATOM 777 C CA . THR A 1 96 ? 3.002 -7.172 2.934 1 97.94 96 THR A CA 1
ATOM 778 C C . THR A 1 96 ? 3.213 -6.859 4.414 1 97.94 96 THR A C 1
ATOM 780 O O . THR A 1 96 ? 2.703 -5.855 4.918 1 97.94 96 THR A O 1
ATOM 783 N N . ALA A 1 97 ? 3.973 -7.633 5.082 1 94.44 97 ALA A N 1
ATOM 784 C CA . ALA A 1 97 ? 4.258 -7.414 6.5 1 94.44 97 ALA A CA 1
ATOM 785 C C . ALA A 1 97 ? 5.215 -6.242 6.691 1 94.44 97 ALA A C 1
ATOM 787 O O . ALA A 1 97 ? 5.062 -5.453 7.629 1 94.44 97 ALA A O 1
ATOM 788 N N . LEU A 1 98 ? 6.184 -6.098 5.734 1 92.81 98 LEU A N 1
ATOM 789 C CA . LEU A 1 98 ? 7.27 -5.125 5.707 1 92.81 98 LEU A CA 1
ATOM 790 C C . LEU A 1 98 ? 7.902 -4.977 7.086 1 92.81 98 LEU A C 1
ATOM 792 O O . LEU A 1 98 ? 7.641 -4.004 7.797 1 92.81 98 LEU A O 1
ATOM 796 N N . HIS A 1 99 ? 8.773 -5.766 7.449 1 85.12 99 HIS A N 1
ATOM 797 C CA . HIS A 1 99 ? 9.469 -5.766 8.734 1 85.12 99 HIS A CA 1
ATOM 798 C C . HIS A 1 99 ? 10.281 -4.488 8.914 1 85.12 99 HIS A C 1
ATOM 800 O O . HIS A 1 99 ? 10.758 -3.904 7.938 1 85.12 99 HIS A O 1
ATOM 806 N N . PRO A 1 100 ? 10.469 -4.062 10.164 1 80.81 100 PRO A N 1
ATOM 807 C CA . PRO A 1 100 ? 11.18 -2.812 10.43 1 80.81 100 PRO A CA 1
ATOM 808 C C . PRO A 1 100 ? 12.609 -2.822 9.898 1 80.81 100 PRO A C 1
ATOM 810 O O . PRO A 1 100 ? 13.188 -1.762 9.641 1 80.81 100 PRO A O 1
ATOM 813 N N . HIS A 1 101 ? 13.109 -3.998 9.727 1 87.12 101 HIS A N 1
ATOM 814 C CA . HIS A 1 101 ? 14.477 -4.074 9.242 1 87.12 101 HIS A CA 1
ATOM 815 C C . HIS A 1 101 ? 14.516 -4.289 7.73 1 87.12 101 HIS A C 1
ATOM 817 O O . HIS A 1 101 ? 15.578 -4.57 7.164 1 87.12 101 HIS A O 1
ATOM 823 N N . GLY A 1 102 ? 13.414 -4.188 7.129 1 92.75 102 GLY A N 1
ATOM 824 C CA . GLY A 1 102 ? 13.336 -4.281 5.68 1 92.75 102 GLY A CA 1
ATOM 825 C C . GLY A 1 102 ? 13.391 -5.711 5.172 1 92.75 102 GLY A C 1
ATOM 826 O O . GLY A 1 102 ? 13.039 -6.645 5.891 1 92.75 102 GLY A O 1
ATOM 827 N N . VAL A 1 103 ? 13.641 -5.887 3.867 1 96.56 103 VAL A N 1
ATOM 828 C CA . VAL A 1 103 ? 13.727 -7.195 3.229 1 96.56 103 VAL A CA 1
ATOM 829 C C . VAL A 1 103 ? 15.172 -7.691 3.258 1 96.56 103 VAL A C 1
ATOM 831 O O . VAL A 1 103 ? 16.078 -7.027 2.74 1 96.56 103 VAL A O 1
ATOM 834 N N . SER A 1 104 ? 15.406 -8.797 3.834 1 96.25 104 SER A N 1
ATOM 835 C CA . SER A 1 104 ? 16.75 -9.32 4.008 1 96.25 104 SER A CA 1
ATOM 836 C C . SER A 1 104 ? 17.375 -9.711 2.67 1 96.25 104 SER A C 1
ATOM 838 O O . SER A 1 104 ? 16.656 -9.984 1.706 1 96.25 104 SER A O 1
ATOM 840 N N . ASP A 1 105 ? 18.734 -9.812 2.668 1 96.38 105 ASP A N 1
ATOM 841 C CA . ASP A 1 105 ? 19.438 -10.281 1.484 1 96.38 105 ASP A CA 1
ATOM 842 C C . ASP A 1 105 ? 19.078 -11.727 1.163 1 96.38 105 ASP A C 1
ATOM 844 O O . ASP A 1 105 ? 18.984 -12.109 -0.007 1 96.38 105 ASP A O 1
ATOM 848 N N . ALA A 1 106 ? 18.875 -12.492 2.178 1 97.06 106 ALA A N 1
ATOM 849 C CA . ALA A 1 106 ? 18.547 -13.898 1.978 1 97.06 106 ALA A CA 1
ATOM 850 C C . ALA A 1 106 ? 17.234 -14.047 1.211 1 97.06 106 ALA A C 1
ATOM 852 O O . ALA A 1 106 ? 17.156 -14.836 0.261 1 97.06 106 ALA A O 1
ATOM 853 N N . VAL A 1 107 ? 16.234 -13.32 1.614 1 97.44 107 VAL A N 1
ATOM 854 C CA . VAL A 1 107 ? 14.938 -13.367 0.943 1 97.44 107 VAL A CA 1
ATOM 855 C C . VAL A 1 107 ? 15.078 -12.867 -0.491 1 97.44 107 VAL A C 1
ATOM 857 O O . VAL A 1 107 ? 14.594 -13.5 -1.431 1 97.44 107 VAL A O 1
ATOM 860 N N . TYR A 1 108 ? 15.773 -11.766 -0.682 1 97.94 108 TYR A N 1
ATOM 861 C CA . TYR A 1 108 ? 15.938 -11.188 -2.012 1 97.94 108 TYR A CA 1
ATOM 862 C C . TYR A 1 108 ? 16.656 -12.156 -2.939 1 97.94 108 TYR A C 1
ATOM 864 O O . TYR A 1 108 ? 16.25 -12.344 -4.086 1 97.94 108 TYR A O 1
ATOM 872 N N . GLU A 1 109 ? 17.719 -12.734 -2.43 1 97.5 109 GLU A N 1
ATOM 873 C CA . GLU A 1 109 ? 18.516 -13.648 -3.25 1 97.5 109 GLU A CA 1
ATOM 874 C C . GLU A 1 109 ? 17.719 -14.906 -3.596 1 97.5 109 GLU A C 1
ATOM 876 O O . GLU A 1 109 ? 17.859 -15.445 -4.695 1 97.5 109 GLU A O 1
ATOM 881 N N . GLN A 1 110 ? 16.969 -15.367 -2.668 1 97.5 110 GLN A N 1
ATOM 882 C CA . GLN A 1 110 ? 16.094 -16.516 -2.943 1 97.5 110 GLN A CA 1
ATOM 883 C C . GLN A 1 110 ? 15.125 -16.203 -4.074 1 97.5 110 GLN A C 1
ATOM 885 O O . GLN A 1 110 ? 14.938 -17.016 -4.977 1 97.5 110 GLN A O 1
ATOM 890 N N . VAL A 1 111 ? 14.539 -15.07 -4.043 1 98.5 111 VAL A N 1
ATOM 891 C CA . VAL A 1 111 ? 13.562 -14.672 -5.051 1 98.5 111 VAL A CA 1
ATOM 892 C C . VAL A 1 111 ? 14.266 -14.438 -6.387 1 98.5 111 VAL A C 1
ATOM 894 O O . VAL A 1 111 ? 13.773 -14.852 -7.438 1 98.5 111 VAL A O 1
ATOM 897 N N . ARG A 1 112 ? 15.406 -13.867 -6.328 1 97.69 112 ARG A N 1
ATOM 898 C CA . ARG A 1 112 ? 16.188 -13.555 -7.523 1 97.69 112 ARG A CA 1
ATOM 899 C C . ARG A 1 112 ? 16.625 -14.836 -8.227 1 97.69 112 ARG A C 1
ATOM 901 O O . ARG A 1 112 ? 16.891 -14.828 -9.438 1 97.69 112 ARG A O 1
ATOM 908 N N . GLY A 1 113 ? 16.75 -15.836 -7.48 1 98.38 113 GLY A N 1
ATOM 909 C CA . GLY A 1 113 ? 17.094 -17.125 -8.07 1 98.38 113 GLY A CA 1
ATOM 910 C C . GLY A 1 113 ? 15.984 -17.703 -8.93 1 98.38 113 GLY A C 1
ATOM 911 O O . GLY A 1 113 ? 16.234 -18.578 -9.75 1 98.38 113 GLY A O 1
ATOM 912 N N . GLN A 1 114 ? 14.766 -17.203 -8.812 1 98.75 114 GLN A N 1
ATOM 913 C CA . GLN A 1 114 ? 13.609 -17.766 -9.5 1 98.75 114 GLN A CA 1
ATOM 914 C C . GLN A 1 114 ? 13.008 -16.766 -10.477 1 98.75 114 GLN A C 1
ATOM 916 O O . GLN A 1 114 ? 12.328 -17.156 -11.438 1 98.75 114 GLN A O 1
ATOM 921 N N . LEU A 1 115 ? 13.234 -15.492 -10.25 1 98.62 115 LEU A N 1
ATOM 922 C CA . LEU A 1 115 ? 12.594 -14.43 -11.016 1 98.62 115 LEU A CA 1
ATOM 923 C C . LEU A 1 115 ? 13.625 -13.422 -11.523 1 98.62 115 LEU A C 1
ATOM 925 O O . LEU A 1 115 ? 14.57 -13.086 -10.805 1 98.62 115 LEU A O 1
ATOM 929 N N . SER A 1 116 ? 13.391 -12.945 -12.773 1 98.38 116 SER A N 1
ATOM 930 C CA . SER A 1 116 ? 14.242 -11.883 -13.305 1 98.38 116 SER A CA 1
ATOM 931 C C . SER A 1 116 ? 14.016 -10.57 -12.555 1 98.38 116 SER A C 1
ATOM 933 O O . SER A 1 116 ? 13.023 -10.414 -11.844 1 98.38 116 SER A O 1
ATOM 935 N N . GLU A 1 117 ? 14.93 -9.656 -12.703 1 97.12 117 GLU A N 1
ATOM 936 C CA . GLU A 1 117 ? 14.797 -8.344 -12.078 1 97.12 117 GLU A CA 1
ATOM 937 C C . GLU A 1 117 ? 13.492 -7.668 -12.492 1 97.12 117 GLU A C 1
ATOM 939 O O . GLU A 1 117 ? 12.82 -7.047 -11.672 1 97.12 117 GLU A O 1
ATOM 944 N N . GLU A 1 118 ? 13.172 -7.777 -13.727 1 97.88 118 GLU A N 1
ATOM 945 C CA . GLU A 1 118 ? 11.922 -7.195 -14.211 1 97.88 118 GLU A CA 1
ATOM 946 C C . GLU A 1 118 ? 10.711 -7.852 -13.547 1 97.88 118 GLU A C 1
ATOM 948 O O . GLU A 1 118 ? 9.773 -7.164 -13.156 1 97.88 118 GLU A O 1
ATOM 953 N N . GLU A 1 119 ? 10.742 -9.109 -13.445 1 98.69 119 GLU A N 1
ATOM 954 C CA . GLU A 1 119 ? 9.633 -9.844 -12.836 1 98.69 119 GLU A CA 1
ATOM 955 C C . GLU A 1 119 ? 9.492 -9.492 -11.359 1 98.69 119 GLU A C 1
ATOM 957 O O . GLU A 1 119 ? 8.383 -9.328 -10.859 1 98.69 119 GLU A O 1
ATOM 962 N N . ILE A 1 120 ? 10.625 -9.367 -10.672 1 98.75 120 ILE A N 1
ATOM 963 C CA . ILE A 1 120 ? 10.586 -9 -9.266 1 98.75 120 ILE A CA 1
ATOM 964 C C . ILE A 1 120 ? 10.016 -7.594 -9.117 1 98.75 120 ILE A C 1
ATOM 966 O O . ILE A 1 120 ? 9.195 -7.34 -8.227 1 98.75 120 ILE A O 1
ATOM 970 N N . SER A 1 121 ? 10.445 -6.738 -9.984 1 98.69 121 SER A N 1
ATOM 971 C CA . SER A 1 121 ? 9.961 -5.363 -9.961 1 98.69 121 SER A CA 1
ATOM 972 C C . SER A 1 121 ? 8.461 -5.301 -10.203 1 98.69 121 SER A C 1
ATOM 974 O O . SER A 1 121 ? 7.723 -4.691 -9.43 1 98.69 121 SER A O 1
ATOM 976 N N . ASP A 1 122 ? 7.984 -5.941 -11.242 1 98.81 122 ASP A N 1
ATOM 977 C CA . ASP A 1 122 ? 6.562 -5.961 -11.562 1 98.81 122 ASP A CA 1
ATOM 978 C C . ASP A 1 122 ? 5.754 -6.621 -10.453 1 98.81 122 ASP A C 1
ATOM 980 O O . ASP A 1 122 ? 4.676 -6.145 -10.086 1 98.81 122 ASP A O 1
ATOM 984 N N . LEU A 1 123 ? 6.281 -7.672 -9.914 1 98.81 123 LEU A N 1
ATOM 985 C CA . LEU A 1 123 ? 5.633 -8.359 -8.805 1 98.81 123 LEU A CA 1
ATOM 986 C C . LEU A 1 123 ? 5.504 -7.438 -7.594 1 98.81 123 LEU A C 1
ATOM 988 O O . LEU A 1 123 ? 4.492 -7.469 -6.891 1 98.81 123 LEU A O 1
ATOM 992 N N . THR A 1 124 ? 6.512 -6.648 -7.348 1 98.81 124 THR A N 1
ATOM 993 C CA . THR A 1 124 ? 6.477 -5.699 -6.238 1 98.81 124 THR A CA 1
ATOM 994 C C . THR A 1 124 ? 5.336 -4.703 -6.418 1 98.81 124 THR A C 1
ATOM 996 O O . THR A 1 124 ? 4.629 -4.383 -5.465 1 98.81 124 THR A O 1
ATOM 999 N N . PHE A 1 125 ? 5.113 -4.277 -7.645 1 98.88 125 PHE A N 1
ATOM 1000 C CA . PHE A 1 125 ? 4.012 -3.361 -7.906 1 98.88 125 PHE A CA 1
ATOM 1001 C C . PHE A 1 125 ? 2.67 -4.051 -7.684 1 98.88 125 PHE A C 1
ATOM 1003 O O . PHE A 1 125 ? 1.704 -3.42 -7.25 1 98.88 125 PHE A O 1
ATOM 1010 N N . LEU A 1 126 ? 2.566 -5.332 -8 1 98.94 126 LEU A N 1
ATOM 1011 C CA . LEU A 1 126 ? 1.345 -6.066 -7.695 1 98.94 126 LEU A CA 1
ATOM 1012 C C . LEU A 1 126 ? 1.091 -6.098 -6.191 1 98.94 126 LEU A C 1
ATOM 1014 O O . LEU A 1 126 ? -0.032 -5.855 -5.742 1 98.94 126 LEU A O 1
ATOM 1018 N N . VAL A 1 127 ? 2.156 -6.355 -5.43 1 98.88 127 VAL A N 1
ATOM 1019 C CA . VAL A 1 127 ? 2.041 -6.383 -3.975 1 98.88 127 VAL A CA 1
ATOM 1020 C C . VAL A 1 127 ? 1.609 -5.008 -3.467 1 98.88 127 VAL A C 1
ATOM 1022 O O . VAL A 1 127 ? 0.757 -4.906 -2.582 1 98.88 127 VAL A O 1
ATOM 1025 N N . VAL A 1 128 ? 2.16 -3.977 -4.051 1 98.81 128 VAL A N 1
ATOM 1026 C CA . VAL A 1 128 ? 1.78 -2.607 -3.719 1 98.81 128 VAL A CA 1
ATOM 1027 C C . VAL A 1 128 ? 0.295 -2.398 -4.004 1 98.81 128 VAL A C 1
ATOM 1029 O O . VAL A 1 128 ? -0.444 -1.902 -3.15 1 98.81 128 VAL A O 1
ATOM 1032 N N . GLY A 1 129 ? -0.126 -2.781 -5.156 1 98.81 129 GLY A N 1
ATOM 1033 C CA . GLY A 1 129 ? -1.511 -2.592 -5.555 1 98.81 129 GLY A CA 1
ATOM 1034 C C . GLY A 1 129 ? -2.5 -3.264 -4.621 1 98.81 129 GLY A C 1
ATOM 1035 O O . GLY A 1 129 ? -3.441 -2.627 -4.145 1 98.81 129 GLY A O 1
ATOM 1036 N N . ILE A 1 130 ? -2.303 -4.508 -4.305 1 98.88 130 ILE A N 1
ATOM 1037 C CA . ILE A 1 130 ? -3.264 -5.262 -3.502 1 98.88 130 ILE A CA 1
ATOM 1038 C C . ILE A 1 130 ? -3.221 -4.773 -2.055 1 98.88 130 ILE A C 1
ATOM 1040 O O . ILE A 1 130 ? -4.25 -4.727 -1.38 1 98.88 130 ILE A O 1
ATOM 1044 N N . ASN A 1 131 ? -2.053 -4.418 -1.562 1 98.69 131 ASN A N 1
ATOM 1045 C CA . ASN A 1 131 ? -1.994 -3.869 -0.211 1 98.69 131 ASN A CA 1
ATOM 1046 C C . ASN A 1 131 ? -2.754 -2.551 -0.107 1 98.69 131 ASN A C 1
ATOM 1048 O O . ASN A 1 131 ? -3.336 -2.244 0.936 1 98.69 131 ASN A O 1
ATOM 1052 N N . GLY A 1 132 ? -2.711 -1.765 -1.195 1 98.69 132 GLY A N 1
ATOM 1053 C CA . GLY A 1 132 ? -3.527 -0.562 -1.217 1 98.69 132 GLY A CA 1
ATOM 1054 C C . GLY A 1 132 ? -5.016 -0.85 -1.141 1 98.69 132 GLY A C 1
ATOM 1055 O O . GLY A 1 132 ? -5.723 -0.27 -0.315 1 98.69 132 GLY A O 1
ATOM 1056 N N . TRP A 1 133 ? -5.5 -1.765 -1.926 1 98.69 133 TRP A N 1
ATOM 1057 C CA . TRP A 1 133 ? -6.91 -2.145 -1.902 1 98.69 133 TRP A CA 1
ATOM 1058 C C . TRP A 1 133 ? -7.301 -2.707 -0.54 1 98.69 133 TRP A C 1
ATOM 1060 O O . TRP A 1 133 ? -8.383 -2.418 -0.03 1 98.69 133 TRP A O 1
ATOM 1070 N N . ASN A 1 134 ? -6.422 -3.475 0.036 1 98.38 134 ASN A N 1
ATOM 1071 C CA . ASN A 1 134 ? -6.699 -4.023 1.358 1 98.38 134 ASN A CA 1
ATOM 1072 C C . ASN A 1 134 ? -6.902 -2.92 2.393 1 98.38 134 ASN A C 1
ATOM 1074 O O . ASN A 1 134 ? -7.832 -2.984 3.201 1 98.38 134 ASN A O 1
ATOM 1078 N N . ARG A 1 135 ? -6.047 -1.935 2.367 1 98.5 135 ARG A N 1
ATOM 1079 C CA . ARG A 1 135 ? -6.148 -0.844 3.334 1 98.5 135 ARG A CA 1
ATOM 1080 C C . ARG A 1 135 ? -7.453 -0.076 3.156 1 98.5 135 ARG A C 1
ATOM 1082 O O . ARG A 1 135 ? -8.117 0.262 4.137 1 98.5 135 ARG A O 1
ATOM 1089 N N . LEU A 1 136 ? -7.836 0.166 1.919 1 98.56 136 LEU A N 1
ATOM 1090 C CA . LEU A 1 136 ? -9.094 0.861 1.651 1 98.56 136 LEU A CA 1
ATOM 1091 C C . LEU A 1 136 ? -10.281 0.054 2.16 1 98.56 136 LEU A C 1
ATOM 1093 O O . LEU A 1 136 ? -11.133 0.58 2.881 1 98.56 136 LEU A O 1
ATOM 1097 N N . ASN A 1 137 ? -10.281 -1.181 1.849 1 98.19 137 ASN A N 1
ATOM 1098 C CA . ASN A 1 137 ? -11.445 -2 2.148 1 98.19 137 ASN A CA 1
ATOM 1099 C C . ASN A 1 137 ? -11.539 -2.326 3.637 1 98.19 137 ASN A C 1
ATOM 1101 O O . ASN A 1 137 ? -12.633 -2.422 4.191 1 98.19 137 ASN A O 1
ATOM 1105 N N . VAL A 1 138 ? -10.43 -2.537 4.297 1 97.94 138 VAL A N 1
ATOM 1106 C CA . VAL A 1 138 ? -10.445 -2.764 5.738 1 97.94 138 VAL A CA 1
ATOM 1107 C C . VAL A 1 138 ? -10.867 -1.483 6.457 1 97.94 138 VAL A C 1
ATOM 1109 O O . VAL A 1 138 ? -11.695 -1.521 7.363 1 97.94 138 VAL A O 1
ATOM 1112 N N . ALA A 1 139 ? -10.305 -0.362 6.055 1 98 139 ALA A N 1
ATOM 1113 C CA . ALA A 1 139 ? -10.609 0.922 6.68 1 98 139 ALA A CA 1
ATOM 1114 C C . ALA A 1 139 ? -12.109 1.205 6.645 1 98 139 ALA A C 1
ATOM 1116 O O . ALA A 1 139 ? -12.68 1.697 7.625 1 98 139 ALA A O 1
ATOM 1117 N N . PHE A 1 140 ? -12.695 0.859 5.496 1 98 140 PHE A N 1
ATOM 1118 C CA . PHE A 1 140 ? -14.062 1.324 5.297 1 98 140 PHE A CA 1
ATOM 1119 C C . PHE A 1 140 ? -15.047 0.161 5.352 1 98 140 PHE A C 1
ATOM 1121 O O . PHE A 1 140 ? -16.234 0.332 5.082 1 98 140 PHE A O 1
ATOM 1128 N N . ARG A 1 141 ? -14.555 -1.001 5.715 1 97.19 141 ARG A N 1
ATOM 1129 C CA . ARG A 1 141 ? -15.352 -2.199 5.977 1 97.19 141 ARG A CA 1
ATOM 1130 C C . ARG A 1 141 ? -16.25 -2.537 4.789 1 97.19 141 ARG A C 1
ATOM 1132 O O . ARG A 1 141 ? -17.453 -2.723 4.945 1 97.19 141 ARG A O 1
ATOM 1139 N N . THR A 1 142 ? -15.586 -2.52 3.604 1 97.44 142 THR A N 1
ATOM 1140 C CA . THR A 1 142 ? -16.328 -2.98 2.436 1 97.44 142 THR A CA 1
ATOM 1141 C C . THR A 1 142 ? -16.844 -4.402 2.645 1 97.44 142 THR A C 1
ATOM 1143 O O . THR A 1 142 ? -16.094 -5.273 3.105 1 97.44 142 THR A O 1
ATOM 1146 N N . GLU A 1 143 ? -18.062 -4.668 2.311 1 97 143 GLU A N 1
ATOM 1147 C CA . GLU A 1 143 ? -18.719 -5.938 2.631 1 97 143 GLU A CA 1
ATOM 1148 C C . GLU A 1 143 ? -18.297 -7.035 1.657 1 97 143 GLU A C 1
ATOM 1150 O O . GLU A 1 143 ? -18.438 -6.883 0.442 1 97 143 GLU A O 1
ATOM 1155 N N . PRO A 1 144 ? -17.734 -8.188 2.211 1 96.88 144 PRO A N 1
ATOM 1156 C CA . PRO A 1 144 ? -17.469 -9.312 1.312 1 96.88 144 PRO A CA 1
ATOM 1157 C C . PRO A 1 144 ? -18.688 -9.727 0.498 1 96.88 144 PRO A C 1
ATOM 1159 O O . PRO A 1 144 ? -19.797 -9.781 1.032 1 96.88 144 PRO A O 1
ATOM 1162 N N . GLY A 1 145 ? -18.5 -9.945 -0.809 1 96 145 GLY A N 1
ATOM 1163 C CA . GLY A 1 145 ? -19.578 -10.414 -1.67 1 96 145 GLY A CA 1
ATOM 1164 C C . GLY A 1 145 ? -20.375 -9.281 -2.281 1 96 145 GLY A C 1
ATOM 1165 O O . GLY A 1 145 ? -21.172 -9.5 -3.205 1 96 145 GLY A O 1
ATOM 1166 N N . SER A 1 146 ? -20.141 -8.008 -1.827 1 95.44 146 SER A N 1
ATOM 1167 C CA . SER A 1 146 ? -20.969 -6.883 -2.262 1 95.44 146 SER A CA 1
ATOM 1168 C C . SER A 1 146 ? -20.703 -6.535 -3.723 1 95.44 146 SER A C 1
ATOM 1170 O O . SER A 1 146 ? -21.516 -5.871 -4.367 1 95.44 146 SER A O 1
ATOM 1172 N N . ALA A 1 147 ? -19.609 -6.953 -4.273 1 93.56 147 ALA A N 1
ATOM 1173 C CA . ALA A 1 147 ? -19.266 -6.617 -5.652 1 93.56 147 ALA A CA 1
ATOM 1174 C C . ALA A 1 147 ? -19.484 -7.809 -6.582 1 93.56 147 ALA A C 1
ATOM 1176 O O . ALA A 1 147 ? -19.156 -7.75 -7.766 1 93.56 147 ALA A O 1
ATOM 1177 N N . ASP A 1 148 ? -20.062 -8.898 -6.137 1 96.12 148 ASP A N 1
ATOM 1178 C CA . ASP A 1 148 ? -20.156 -10.148 -6.895 1 96.12 148 ASP A CA 1
ATOM 1179 C C . ASP A 1 148 ? -20.938 -9.938 -8.195 1 96.12 148 ASP A C 1
ATOM 1181 O O . ASP A 1 148 ? -20.5 -10.375 -9.258 1 96.12 148 ASP A O 1
ATOM 1185 N N . ALA A 1 149 ? -22.047 -9.281 -8.086 1 95.19 149 ALA A N 1
ATOM 1186 C CA . ALA A 1 149 ? -22.875 -9.055 -9.266 1 95.19 149 ALA A CA 1
ATOM 1187 C C . ALA A 1 149 ? -22.141 -8.172 -10.281 1 95.19 149 ALA A C 1
ATOM 1189 O O . ALA A 1 149 ? -22.141 -8.469 -11.477 1 95.19 149 ALA A O 1
ATOM 1190 N N . ALA A 1 150 ? -21.531 -7.145 -9.797 1 92.62 150 ALA A N 1
ATOM 1191 C CA . ALA A 1 150 ? -20.875 -6.172 -10.664 1 92.62 150 ALA A CA 1
ATOM 1192 C C . ALA A 1 150 ? -19.703 -6.801 -11.398 1 92.62 150 ALA A C 1
ATOM 1194 O O . ALA A 1 150 ? -19.406 -6.445 -12.547 1 92.62 150 ALA A O 1
ATOM 1195 N N . PHE A 1 151 ? -19.047 -7.773 -10.75 1 93.38 151 PHE A N 1
ATOM 1196 C CA . PHE A 1 151 ? -17.828 -8.312 -11.328 1 93.38 151 PHE A CA 1
ATOM 1197 C C . PHE A 1 151 ? -18.047 -9.727 -11.852 1 93.38 151 PHE A C 1
ATOM 1199 O O . PHE A 1 151 ? -17.109 -10.406 -12.266 1 93.38 151 PHE A O 1
ATOM 1206 N N . GLY A 1 152 ? -19.297 -10.188 -11.844 1 95.75 152 GLY A N 1
ATOM 1207 C CA . GLY A 1 152 ? -19.641 -11.508 -12.352 1 95.75 152 GLY A CA 1
ATOM 1208 C C . GLY A 1 152 ? -19.078 -12.641 -11.516 1 95.75 152 GLY A C 1
ATOM 1209 O O . GLY A 1 152 ? -18.719 -13.695 -12.047 1 95.75 152 GLY A O 1
ATOM 1210 N N . LEU A 1 153 ? -18.891 -12.43 -10.266 1 96.5 153 LEU A N 1
ATOM 1211 C CA . LEU A 1 153 ? -18.203 -13.391 -9.406 1 96.5 153 LEU A CA 1
ATOM 1212 C C . LEU A 1 153 ? -19.172 -14.484 -8.953 1 96.5 153 LEU A C 1
ATOM 1214 O O . LEU A 1 153 ? -18.75 -15.516 -8.422 1 96.5 153 LEU A O 1
ATOM 1218 N N . ASP A 1 154 ? -20.406 -14.25 -9.242 1 94.5 154 ASP A N 1
ATOM 1219 C CA . ASP A 1 154 ? -21.406 -15.281 -8.953 1 94.5 154 ASP A CA 1
ATOM 1220 C C . ASP A 1 154 ? -21.109 -16.562 -9.727 1 94.5 154 ASP A C 1
ATOM 1222 O O . ASP A 1 154 ? -21.5 -17.656 -9.297 1 94.5 154 ASP A O 1
ATOM 1226 N N . LYS A 1 155 ? -20.422 -16.484 -10.711 1 95.44 155 LYS A N 1
ATOM 1227 C CA . LYS A 1 155 ? -20.094 -17.609 -11.57 1 95.44 155 LYS A CA 1
ATOM 1228 C C . LYS A 1 155 ? -19.172 -18.594 -10.852 1 95.44 155 LYS A C 1
ATOM 1230 O O . LYS A 1 155 ? -19.031 -19.75 -11.281 1 95.44 155 LYS A O 1
ATOM 1235 N N . ALA A 1 156 ? -18.516 -18.125 -9.836 1 95.31 156 ALA A N 1
ATOM 1236 C CA . ALA A 1 156 ? -17.578 -18.984 -9.102 1 95.31 156 ALA A CA 1
ATOM 1237 C C . ALA A 1 156 ? -18.312 -20.141 -8.438 1 95.31 156 ALA A C 1
ATOM 1239 O O . ALA A 1 156 ? -17.703 -21.156 -8.109 1 95.31 156 ALA A O 1
ATOM 1240 N N . GLY A 1 157 ? -19.641 -19.859 -8.117 1 93.19 157 GLY A N 1
ATOM 1241 C CA . GLY A 1 157 ? -20.438 -20.906 -7.48 1 93.19 157 GLY A CA 1
ATOM 1242 C C . GLY A 1 157 ? -20.047 -21.156 -6.035 1 93.19 157 GLY A C 1
ATOM 1243 O O . GLY A 1 157 ? -20.203 -22.266 -5.523 1 93.19 157 GLY A O 1
ATOM 1244 N N . LEU A 1 158 ? -19.469 -20.156 -5.461 1 89.94 158 LEU A N 1
ATOM 1245 C CA . LEU A 1 158 ? -19.078 -20.25 -4.059 1 89.94 158 LEU A CA 1
ATOM 1246 C C . LEU A 1 158 ? -20.094 -19.516 -3.172 1 89.94 158 LEU A C 1
ATOM 1248 O O . LEU A 1 158 ? -20.531 -18.422 -3.498 1 89.94 158 LEU A O 1
ATOM 1252 N N . ARG A 1 159 ? -20.922 -20.219 -2.447 1 77.38 159 ARG A N 1
ATOM 1253 C CA . ARG A 1 159 ? -21.891 -19.594 -1.534 1 77.38 159 ARG A CA 1
ATOM 1254 C C . ARG A 1 159 ? -21.609 -20.016 -0.093 1 77.38 159 ARG A C 1
ATOM 1256 O O . ARG A 1 159 ? -21.094 -21.109 0.154 1 77.38 159 ARG A O 1
ATOM 1263 N N . MET B 1 1 ? 23.75 0.383 2.52 1 67.69 1 MET B N 1
ATOM 1264 C CA . MET B 1 1 ? 23.172 -0.714 1.755 1 67.69 1 MET B CA 1
ATOM 1265 C C . MET B 1 1 ? 23.031 -0.339 0.283 1 67.69 1 MET B C 1
ATOM 1267 O O . MET B 1 1 ? 22.828 0.83 -0.047 1 67.69 1 MET B O 1
ATOM 1271 N N . THR B 1 2 ? 23.562 -1.235 -0.591 1 85.81 2 THR B N 1
ATOM 1272 C CA . THR B 1 2 ? 23.562 -1.023 -2.035 1 85.81 2 THR B CA 1
ATOM 1273 C C . THR B 1 2 ? 22.172 -1.25 -2.615 1 85.81 2 THR B C 1
ATOM 1275 O O . THR B 1 2 ? 21.469 -2.172 -2.203 1 85.81 2 THR B O 1
ATOM 1278 N N . GLN B 1 3 ? 21.859 -0.333 -3.52 1 93.88 3 GLN B N 1
ATOM 1279 C CA . GLN B 1 3 ? 20.578 -0.448 -4.191 1 93.88 3 GLN B CA 1
ATOM 1280 C C . GLN B 1 3 ? 20.469 -1.757 -4.969 1 93.88 3 GLN B C 1
ATOM 1282 O O . GLN B 1 3 ? 21.422 -2.146 -5.664 1 93.88 3 GLN B O 1
ATOM 1287 N N . ARG B 1 4 ? 19.375 -2.488 -4.828 1 95.62 4 ARG B N 1
ATOM 1288 C CA . ARG B 1 4 ? 19.188 -3.781 -5.473 1 95.62 4 ARG B CA 1
ATOM 1289 C C . ARG B 1 4 ? 18.781 -3.609 -6.934 1 95.62 4 ARG B C 1
ATOM 1291 O O . ARG B 1 4 ? 19.391 -4.219 -7.824 1 95.62 4 ARG B O 1
ATOM 1298 N N . LEU B 1 5 ? 17.734 -2.779 -7.168 1 94.94 5 LEU B N 1
ATOM 1299 C CA . LEU B 1 5 ? 17.297 -2.471 -8.531 1 94.94 5 LEU B CA 1
ATOM 1300 C C . LEU B 1 5 ? 16.609 -1.109 -8.586 1 94.94 5 LEU B C 1
ATOM 1302 O O . LEU B 1 5 ? 16.203 -0.573 -7.555 1 94.94 5 LEU B O 1
ATOM 1306 N N . ASN B 1 6 ? 16.594 -0.585 -9.844 1 96.44 6 ASN B N 1
ATOM 1307 C CA . ASN B 1 6 ? 15.883 0.657 -10.109 1 96.44 6 ASN B CA 1
ATOM 1308 C C . ASN B 1 6 ? 14.531 0.394 -10.766 1 96.44 6 ASN B C 1
ATOM 1310 O O . ASN B 1 6 ? 14.43 0.34 -11.992 1 96.44 6 ASN B O 1
ATOM 1314 N N . TYR B 1 7 ? 13.492 0.369 -9.922 1 96.94 7 TYR B N 1
ATOM 1315 C CA . TYR B 1 7 ? 12.188 -0.039 -10.422 1 96.94 7 TYR B CA 1
ATOM 1316 C C . TYR B 1 7 ? 11.617 1.006 -11.375 1 96.94 7 TYR B C 1
ATOM 1318 O O . TYR B 1 7 ? 10.766 0.695 -12.211 1 96.94 7 TYR B O 1
ATOM 1326 N N . PHE B 1 8 ? 12 2.287 -11.281 1 95.25 8 PHE B N 1
ATOM 1327 C CA . PHE B 1 8 ? 11.539 3.326 -12.195 1 95.25 8 PHE B CA 1
ATOM 1328 C C . PHE B 1 8 ? 11.969 3.016 -13.625 1 95.25 8 PHE B C 1
ATOM 1330 O O . PHE B 1 8 ? 11.258 3.346 -14.578 1 95.25 8 PHE B O 1
ATOM 1337 N N . GLN B 1 9 ? 13.102 2.441 -13.719 1 95.56 9 GLN B N 1
ATOM 1338 C CA . GLN B 1 9 ? 13.617 2.086 -15.039 1 95.56 9 GLN B CA 1
ATOM 1339 C C . GLN B 1 9 ? 13.094 0.723 -15.484 1 95.56 9 GLN B C 1
ATOM 1341 O O . GLN B 1 9 ? 12.656 0.563 -16.625 1 95.56 9 GLN B O 1
ATOM 1346 N N . VAL B 1 10 ? 13.117 -0.261 -14.617 1 97 10 VAL B N 1
ATOM 1347 C CA . VAL B 1 10 ? 12.828 -1.653 -14.945 1 97 10 VAL B CA 1
ATOM 1348 C C . VAL B 1 10 ? 11.328 -1.821 -15.203 1 97 10 VAL B C 1
ATOM 1350 O O . VAL B 1 10 ? 10.93 -2.617 -16.062 1 97 10 VAL B O 1
ATOM 1353 N N . SER B 1 11 ? 10.516 -1.112 -14.453 1 98.12 11 SER B N 1
ATOM 1354 C CA . SER B 1 11 ? 9.062 -1.126 -14.562 1 98.12 11 SER B CA 1
ATOM 1355 C C . SER B 1 11 ? 8.516 0.271 -14.828 1 98.12 11 SER B C 1
ATOM 1357 O O . SER B 1 11 ? 7.625 0.744 -14.117 1 98.12 11 SER B O 1
ATOM 1359 N N . ALA B 1 12 ? 8.984 0.822 -15.938 1 97.44 12 ALA B N 1
ATOM 1360 C CA . ALA B 1 12 ? 8.766 2.234 -16.234 1 97.44 12 ALA B CA 1
ATOM 1361 C C . ALA B 1 12 ? 7.273 2.539 -16.359 1 97.44 12 ALA B C 1
ATOM 1363 O O . ALA B 1 12 ? 6.789 3.539 -15.828 1 97.44 12 ALA B O 1
ATOM 1364 N N . GLU B 1 13 ? 6.551 1.711 -17.047 1 97.75 13 GLU B N 1
ATOM 1365 C CA . GLU B 1 13 ? 5.125 1.946 -17.25 1 97.75 13 GLU B CA 1
ATOM 1366 C C . GLU B 1 13 ? 4.355 1.902 -15.938 1 97.75 13 GLU B C 1
ATOM 1368 O O . GLU B 1 13 ? 3.523 2.771 -15.664 1 97.75 13 GLU B O 1
ATOM 1373 N N . LEU B 1 14 ? 4.594 0.905 -15.109 1 98.5 14 LEU B N 1
ATOM 1374 C CA . LEU B 1 14 ? 3.924 0.775 -13.82 1 98.5 14 LEU B CA 1
ATOM 1375 C C . LEU B 1 14 ? 4.305 1.923 -12.891 1 98.5 14 LEU B C 1
ATOM 1377 O O . LEU B 1 14 ? 3.455 2.451 -12.172 1 98.5 14 LEU B O 1
ATOM 1381 N N . SER B 1 15 ? 5.609 2.334 -12.969 1 98.31 15 SER B N 1
ATOM 1382 C CA . SER B 1 15 ? 6.059 3.482 -12.195 1 98.31 15 SER B CA 1
ATOM 1383 C C . SER B 1 15 ? 5.312 4.75 -12.594 1 98.31 15 SER B C 1
ATOM 1385 O O . SER B 1 15 ? 4.914 5.539 -11.734 1 98.31 15 SER B O 1
ATOM 1387 N N . LYS B 1 16 ? 5.109 4.898 -13.852 1 97.88 16 LYS B N 1
ATOM 1388 C CA . LYS B 1 16 ? 4.402 6.074 -14.352 1 97.88 16 LYS B CA 1
ATOM 1389 C C . LYS B 1 16 ? 2.955 6.094 -13.859 1 97.88 16 LYS B C 1
ATOM 1391 O O . LYS B 1 16 ? 2.443 7.141 -13.461 1 97.88 16 LYS B O 1
ATOM 1396 N N . HIS B 1 17 ? 2.26 4.988 -13.906 1 98.38 17 HIS B N 1
ATOM 1397 C CA . HIS B 1 17 ? 0.882 4.914 -13.43 1 98.38 17 HIS B CA 1
ATOM 1398 C C . HIS B 1 17 ? 0.792 5.246 -11.945 1 98.38 17 HIS B C 1
ATOM 1400 O O . HIS B 1 17 ? -0.143 5.926 -11.516 1 98.38 17 HIS B O 1
ATOM 1406 N N . TYR B 1 18 ? 1.761 4.766 -11.148 1 98.44 18 TYR B N 1
ATOM 1407 C CA . TYR B 1 18 ? 1.743 5.035 -9.711 1 98.44 18 TYR B CA 1
ATOM 1408 C C . TYR B 1 18 ? 2.07 6.496 -9.43 1 98.44 18 TYR B C 1
ATOM 1410 O O . TYR B 1 18 ? 1.517 7.094 -8.5 1 98.44 18 TYR B O 1
ATOM 1418 N N . LEU B 1 19 ? 2.963 7.094 -10.297 1 97.69 19 LEU B N 1
ATOM 1419 C CA . LEU B 1 19 ? 3.26 8.516 -10.195 1 97.69 19 LEU B CA 1
ATOM 1420 C C . LEU B 1 19 ? 2.029 9.352 -10.531 1 97.69 19 LEU B C 1
ATOM 1422 O O . LEU B 1 19 ? 1.78 10.383 -9.898 1 97.69 19 LEU B O 1
ATOM 1426 N N . ASP B 1 20 ? 1.303 8.945 -11.539 1 97.88 20 ASP B N 1
ATOM 1427 C CA . ASP B 1 20 ? 0.072 9.641 -11.906 1 97.88 20 ASP B CA 1
ATOM 1428 C C . ASP B 1 20 ? -0.939 9.602 -10.766 1 97.88 20 ASP B C 1
ATOM 1430 O O . ASP B 1 20 ? -1.643 10.586 -10.516 1 97.88 20 ASP B O 1
ATOM 1434 N N . PHE B 1 21 ? -1.046 8.484 -10.102 1 98.56 21 PHE B N 1
ATOM 1435 C CA . PHE B 1 21 ? -1.876 8.352 -8.906 1 98.56 21 PHE B CA 1
ATOM 1436 C C . PHE B 1 21 ? -1.434 9.328 -7.828 1 98.56 21 PHE B C 1
ATOM 1438 O O . PHE B 1 21 ? -2.258 10.047 -7.254 1 98.56 21 PHE B O 1
ATOM 1445 N N . SER B 1 22 ? -0.111 9.469 -7.613 1 98.06 22 SER B N 1
ATOM 1446 C CA . SER B 1 22 ? 0.437 10.406 -6.637 1 98.06 22 SER B CA 1
ATOM 1447 C C . SER B 1 22 ? 0.1 11.852 -7.008 1 98.06 22 SER B C 1
ATOM 1449 O O . SER B 1 22 ? -0.221 12.656 -6.137 1 98.06 22 SER B O 1
ATOM 1451 N N . ALA B 1 23 ? 0.187 12.125 -8.312 1 97.75 23 ALA B N 1
ATOM 1452 C CA . ALA B 1 23 ? -0.106 13.477 -8.789 1 97.75 23 ALA B CA 1
ATOM 1453 C C . ALA B 1 23 ? -1.571 13.828 -8.562 1 97.75 23 ALA B C 1
ATOM 1455 O O . ALA B 1 23 ? -1.894 14.977 -8.227 1 97.75 23 ALA B O 1
ATOM 1456 N N . ALA B 1 24 ? -2.461 12.875 -8.766 1 98.31 24 ALA B N 1
ATOM 1457 C CA . ALA B 1 24 ? -3.885 13.102 -8.539 1 98.31 24 ALA B CA 1
ATOM 1458 C C . ALA B 1 24 ? -4.164 13.383 -7.062 1 98.31 24 ALA B C 1
ATOM 1460 O O . ALA B 1 24 ? -5.039 14.188 -6.734 1 98.31 24 ALA B O 1
ATOM 1461 N N . LEU B 1 25 ? -3.451 12.703 -6.148 1 98.5 25 LEU B N 1
ATOM 1462 C CA . LEU B 1 25 ? -3.596 12.922 -4.711 1 98.5 25 LEU B CA 1
ATOM 1463 C C . LEU B 1 25 ? -3.309 14.367 -4.348 1 98.5 25 LEU B C 1
ATOM 1465 O O . LEU B 1 25 ? -4.059 14.984 -3.582 1 98.5 25 LEU B O 1
ATOM 1469 N N . LYS B 1 26 ? -2.33 14.969 -4.945 1 96.5 26 LYS B N 1
ATOM 1470 C CA . LYS B 1 26 ? -1.839 16.297 -4.59 1 96.5 26 LYS B CA 1
ATOM 1471 C C . LYS B 1 26 ? -2.855 17.375 -4.957 1 96.5 26 LYS B C 1
ATOM 1473 O O . LYS B 1 26 ? -2.758 18.516 -4.488 1 96.5 26 LYS B O 1
ATOM 1478 N N . LYS B 1 27 ? -3.818 17.031 -5.766 1 97.56 27 LYS B N 1
ATOM 1479 C CA . LYS B 1 27 ? -4.832 18 -6.184 1 97.56 27 LYS B CA 1
ATOM 1480 C C . LYS B 1 27 ? -5.898 18.172 -5.105 1 97.56 27 LYS B C 1
ATOM 1482 O O . LYS B 1 27 ? -6.684 19.125 -5.148 1 97.56 27 LYS B O 1
ATOM 1487 N N . LYS B 1 28 ? -5.938 17.266 -4.137 1 97.81 28 LYS B N 1
ATOM 1488 C CA . LYS B 1 28 ? -6.934 17.328 -3.07 1 97.81 28 LYS B CA 1
ATOM 1489 C C . LYS B 1 28 ? -6.473 18.219 -1.927 1 97.81 28 LYS B C 1
ATOM 1491 O O . LYS B 1 28 ? -5.352 18.078 -1.438 1 97.81 28 LYS B O 1
ATOM 1496 N N . ALA B 1 29 ? -7.363 19.094 -1.467 1 97.56 29 ALA B N 1
ATOM 1497 C CA . ALA B 1 29 ? -7.027 20.078 -0.444 1 97.56 29 ALA B CA 1
ATOM 1498 C C . ALA B 1 29 ? -6.594 19.406 0.852 1 97.56 29 ALA B C 1
ATOM 1500 O O . ALA B 1 29 ? -5.621 19.828 1.484 1 97.56 29 ALA B O 1
ATOM 1501 N N . VAL B 1 30 ? -7.312 18.375 1.224 1 98.25 30 VAL B N 1
ATOM 1502 C CA . VAL B 1 30 ? -7.016 17.703 2.484 1 98.25 30 VAL B CA 1
ATOM 1503 C C . VAL B 1 30 ? -5.656 17.016 2.396 1 98.25 30 VAL B C 1
ATOM 1505 O O . VAL B 1 30 ? -4.926 16.938 3.387 1 98.25 30 VAL B O 1
ATOM 1508 N N . ILE B 1 31 ? -5.289 16.562 1.219 1 98.31 31 ILE B N 1
ATOM 1509 C CA . ILE B 1 31 ? -3.988 15.922 1.028 1 98.31 31 ILE B CA 1
ATOM 1510 C C . ILE B 1 31 ? -2.881 16.969 1.156 1 98.31 31 ILE B C 1
ATOM 1512 O O . ILE B 1 31 ? -1.869 16.734 1.821 1 98.31 31 ILE B O 1
ATOM 1516 N N . ARG B 1 32 ? -3.084 18.078 0.579 1 97.5 32 ARG B N 1
ATOM 1517 C CA . ARG B 1 32 ? -2.098 19.156 0.719 1 97.5 32 ARG B CA 1
ATOM 1518 C C . ARG B 1 32 ? -1.912 19.531 2.184 1 97.5 32 ARG B C 1
ATOM 1520 O O . ARG B 1 32 ? -0.799 19.844 2.611 1 97.5 32 ARG B O 1
ATOM 1527 N N . GLU B 1 33 ? -2.975 19.516 2.896 1 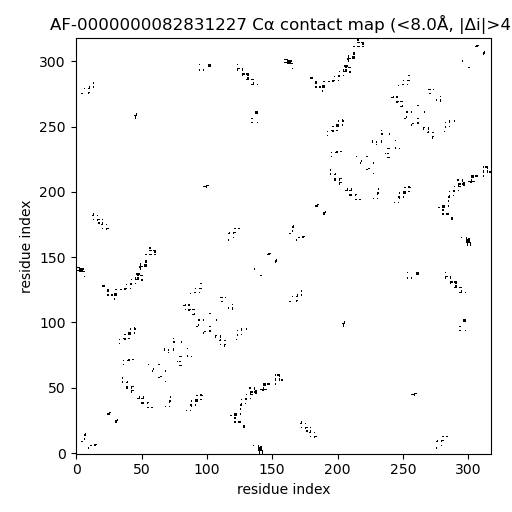98 33 GLU B N 1
ATOM 1528 C CA . GLU B 1 33 ? -2.951 19.891 4.305 1 98 33 GLU B CA 1
ATOM 1529 C C . GLU B 1 33 ? -2.129 18.922 5.133 1 98 33 GLU B C 1
ATOM 1531 O O . GLU B 1 33 ? -1.374 19.328 6.02 1 98 33 GLU B O 1
ATOM 1536 N N . PHE B 1 34 ? -2.211 17.594 4.82 1 98.5 34 PHE B N 1
ATOM 1537 C CA . PHE B 1 34 ? -1.672 16.609 5.738 1 98.5 34 PHE B CA 1
ATOM 1538 C C . PHE B 1 34 ? -0.49 15.867 5.113 1 98.5 34 PHE B C 1
ATOM 1540 O O . PHE B 1 34 ? 0.113 15 5.746 1 98.5 34 PHE B O 1
ATOM 1547 N N . ASN B 1 35 ? -0.134 16.203 3.908 1 98.62 35 ASN B N 1
ATOM 1548 C CA . ASN B 1 35 ? 0.832 15.422 3.143 1 98.62 35 ASN B CA 1
ATOM 1549 C C . ASN B 1 35 ? 2.111 15.172 3.938 1 98.62 35 ASN B C 1
ATOM 1551 O O . ASN B 1 35 ? 2.553 14.031 4.074 1 98.62 35 ASN B O 1
ATOM 1555 N N . ASP B 1 36 ? 2.674 16.234 4.477 1 98.25 36 ASP B N 1
ATOM 1556 C CA . ASP B 1 36 ? 3.957 16.094 5.16 1 98.25 36 ASP B CA 1
ATOM 1557 C C . ASP B 1 36 ? 3.844 15.188 6.379 1 98.25 36 ASP B C 1
ATOM 1559 O O . ASP B 1 36 ? 4.633 14.258 6.539 1 98.25 36 ASP B O 1
ATOM 1563 N N . LEU B 1 37 ? 2.809 15.406 7.223 1 98.81 37 LEU B N 1
ATOM 1564 C CA . LEU B 1 37 ? 2.637 14.625 8.445 1 98.81 37 LEU B CA 1
ATOM 1565 C C . LEU B 1 37 ? 2.412 13.148 8.117 1 98.81 37 LEU B C 1
ATOM 1567 O O . LEU B 1 37 ? 3.033 12.273 8.727 1 98.81 37 LEU B O 1
ATOM 1571 N N . VAL B 1 38 ? 1.604 12.875 7.145 1 98.81 38 VAL B N 1
ATOM 1572 C CA . VAL B 1 38 ? 1.189 11.516 6.809 1 98.81 38 VAL B CA 1
ATOM 1573 C C . VAL B 1 38 ? 2.354 10.766 6.168 1 98.81 38 VAL B C 1
ATOM 1575 O O . VAL B 1 38 ? 2.672 9.641 6.566 1 98.81 38 VAL B O 1
ATOM 1578 N N . THR B 1 39 ? 3.041 11.375 5.172 1 98.88 39 THR B N 1
ATOM 1579 C CA . THR B 1 39 ? 4.105 10.688 4.449 1 98.88 39 THR B CA 1
ATOM 1580 C C . THR B 1 39 ? 5.309 10.445 5.359 1 98.88 39 THR B C 1
ATOM 1582 O O . THR B 1 39 ? 5.926 9.383 5.312 1 98.88 39 THR B O 1
ATOM 1585 N N . ILE B 1 40 ? 5.566 11.383 6.23 1 98.88 40 ILE B N 1
ATOM 1586 C CA . ILE B 1 40 ? 6.68 11.227 7.16 1 98.88 40 ILE B CA 1
ATOM 1587 C C . ILE B 1 40 ? 6.355 10.125 8.172 1 98.88 40 ILE B C 1
ATOM 1589 O O . ILE B 1 40 ? 7.152 9.211 8.383 1 98.88 40 ILE B O 1
ATOM 1593 N N . ARG B 1 41 ? 5.16 10.125 8.805 1 98.81 41 ARG B N 1
ATOM 1594 C CA . ARG B 1 41 ? 4.828 9.156 9.844 1 98.81 41 ARG B CA 1
ATOM 1595 C C . ARG B 1 41 ? 4.75 7.746 9.281 1 98.81 41 ARG B C 1
ATOM 1597 O O . ARG B 1 41 ? 5.281 6.805 9.875 1 98.81 41 ARG B O 1
ATOM 1604 N N . ALA B 1 42 ? 4.098 7.633 8.109 1 98.44 42 ALA B N 1
ATOM 1605 C CA . ALA B 1 42 ? 4.027 6.32 7.477 1 98.44 42 ALA B CA 1
ATOM 1606 C C . ALA B 1 42 ? 5.418 5.789 7.16 1 98.44 42 ALA B C 1
ATOM 1608 O O . ALA B 1 42 ? 5.707 4.609 7.387 1 98.44 42 ALA B O 1
ATOM 1609 N N . SER B 1 43 ? 6.305 6.656 6.617 1 98.38 43 SER B N 1
ATOM 1610 C CA . SER B 1 43 ? 7.66 6.246 6.254 1 98.38 43 SER B CA 1
ATOM 1611 C C . SER B 1 43 ? 8.477 5.875 7.484 1 98.38 43 SER B C 1
ATOM 1613 O O . SER B 1 43 ? 9.297 4.961 7.438 1 98.38 43 SER B O 1
ATOM 1615 N N . GLN B 1 44 ? 8.258 6.609 8.617 1 98.06 44 GLN B N 1
ATOM 1616 C CA . GLN B 1 44 ? 8.891 6.242 9.883 1 98.06 44 GLN B CA 1
ATOM 1617 C C . GLN B 1 44 ? 8.484 4.832 10.312 1 98.06 44 GLN B C 1
ATOM 1619 O O . GLN B 1 44 ? 9.336 4.027 10.695 1 98.06 44 GLN B O 1
ATOM 1624 N N . LEU B 1 45 ? 7.199 4.555 10.195 1 97.25 45 LEU B N 1
ATOM 1625 C CA . LEU B 1 45 ? 6.668 3.27 10.641 1 97.25 45 LEU B CA 1
ATOM 1626 C C . LEU B 1 45 ? 7.176 2.135 9.758 1 97.25 45 LEU B C 1
ATOM 1628 O O . LEU B 1 45 ? 7.469 1.043 10.25 1 97.25 45 LEU B O 1
ATOM 1632 N N . ASN B 1 46 ? 7.324 2.391 8.469 1 97.12 46 ASN B N 1
ATOM 1633 C CA . ASN B 1 46 ? 7.68 1.353 7.512 1 97.12 46 ASN B CA 1
ATOM 1634 C C . ASN B 1 46 ? 9.195 1.222 7.363 1 97.12 46 ASN B C 1
ATOM 1636 O O . ASN B 1 46 ? 9.68 0.334 6.66 1 97.12 46 ASN B O 1
ATOM 1640 N N . GLY B 1 47 ? 9.969 2.148 7.996 1 96.94 47 GLY B N 1
ATOM 1641 C CA . GLY B 1 47 ? 11.422 2.1 7.926 1 96.94 47 GLY B CA 1
ATOM 1642 C C . GLY B 1 47 ? 11.961 2.43 6.547 1 96.94 47 GLY B C 1
ATOM 1643 O O . GLY B 1 47 ? 12.961 1.851 6.109 1 96.94 47 GLY B O 1
ATOM 1644 N N . CYS B 1 48 ? 11.312 3.256 5.859 1 97.69 48 CYS B N 1
ATOM 1645 C CA . CYS B 1 48 ? 11.797 3.645 4.539 1 97.69 48 CYS B CA 1
ATOM 1646 C C . CYS B 1 48 ? 12.68 4.883 4.621 1 97.69 48 CYS B C 1
ATOM 1648 O O . CYS B 1 48 ? 12.18 6.012 4.609 1 97.69 48 CYS B O 1
ATOM 1650 N N . GLY B 1 49 ? 13.945 4.719 4.578 1 96.88 49 GLY B N 1
ATOM 1651 C CA . GLY B 1 49 ? 14.898 5.809 4.695 1 96.88 49 GLY B CA 1
ATOM 1652 C C . GLY B 1 49 ? 14.844 6.781 3.529 1 96.88 49 GLY B C 1
ATOM 1653 O O . GLY B 1 49 ? 14.938 7.992 3.723 1 96.88 49 GLY B O 1
ATOM 1654 N N . PHE B 1 50 ? 14.695 6.262 2.379 1 97.81 50 PHE B N 1
ATOM 1655 C CA . PHE B 1 50 ? 14.609 7.105 1.195 1 97.81 50 PHE B CA 1
ATOM 1656 C C . PHE B 1 50 ? 13.422 8.062 1.296 1 97.81 50 PHE B C 1
ATOM 1658 O O . PHE B 1 50 ? 13.57 9.266 1.098 1 97.81 50 PHE B O 1
ATOM 1665 N N . CYS B 1 51 ? 12.234 7.547 1.572 1 98.31 51 CYS B N 1
ATOM 1666 C CA . CYS B 1 51 ? 11.023 8.344 1.646 1 98.31 51 CYS B CA 1
ATOM 1667 C C . CYS B 1 51 ? 11.094 9.344 2.797 1 98.31 51 CYS B C 1
ATOM 1669 O O . CYS B 1 51 ? 10.703 10.508 2.643 1 98.31 51 CYS B O 1
ATOM 1671 N N . LEU B 1 52 ? 11.609 8.812 3.965 1 98.12 52 LEU B N 1
ATOM 1672 C CA . LEU B 1 52 ? 11.711 9.719 5.105 1 98.12 52 LEU B CA 1
ATOM 1673 C C . LEU B 1 52 ? 12.648 10.883 4.789 1 98.12 52 LEU B C 1
ATOM 1675 O O . LEU B 1 52 ? 12.305 12.039 5.039 1 98.12 52 LEU B O 1
ATOM 1679 N N . ASP B 1 53 ? 13.766 10.602 4.23 1 98.19 53 ASP B N 1
ATOM 1680 C CA . ASP B 1 53 ? 14.727 11.617 3.809 1 98.19 53 ASP B CA 1
ATOM 1681 C C . ASP B 1 53 ? 14.078 12.641 2.883 1 98.19 53 ASP B C 1
ATOM 1683 O O . ASP B 1 53 ? 14.148 13.844 3.133 1 98.19 53 ASP B O 1
ATOM 1687 N N . MET B 1 54 ? 13.406 12.195 1.914 1 98.19 54 MET B N 1
ATOM 1688 C CA . MET B 1 54 ? 12.773 13.031 0.899 1 98.19 54 MET B CA 1
ATOM 1689 C C . MET B 1 54 ? 11.664 13.883 1.509 1 98.19 54 MET B C 1
ATOM 1691 O O . MET B 1 54 ? 11.617 15.094 1.307 1 98.19 54 MET B O 1
ATOM 1695 N N . HIS B 1 55 ? 10.797 13.297 2.293 1 98.56 55 HIS B N 1
ATOM 1696 C CA . HIS B 1 55 ? 9.602 13.992 2.758 1 98.56 55 HIS B CA 1
ATOM 1697 C C . HIS B 1 55 ? 9.945 14.984 3.869 1 98.56 55 HIS B C 1
ATOM 1699 O O . HIS B 1 55 ? 9.289 16.016 4.004 1 98.56 55 HIS B O 1
ATOM 1705 N N . ILE B 1 56 ? 10.984 14.688 4.676 1 98.5 56 ILE B N 1
ATOM 1706 C CA . ILE B 1 56 ? 11.469 15.664 5.648 1 98.5 56 ILE B CA 1
ATOM 1707 C C . ILE B 1 56 ? 11.992 16.906 4.918 1 98.5 56 ILE B C 1
ATOM 1709 O O . ILE B 1 56 ? 11.672 18.031 5.293 1 98.5 56 ILE B O 1
ATOM 1713 N N . LYS B 1 57 ? 12.766 16.703 3.887 1 98.5 57 LYS B N 1
ATOM 1714 C CA . LYS B 1 57 ? 13.312 17.812 3.123 1 98.5 57 LYS B CA 1
ATOM 1715 C C . LYS B 1 57 ? 12.203 18.609 2.434 1 98.5 57 LYS B C 1
ATOM 1717 O O . LYS B 1 57 ? 12.227 19.844 2.426 1 98.5 57 LYS B O 1
ATOM 1722 N N . GLN B 1 58 ? 11.266 17.922 1.884 1 98.12 58 GLN B N 1
ATOM 1723 C CA . GLN B 1 58 ? 10.133 18.594 1.26 1 98.12 58 GLN B CA 1
ATOM 1724 C C . GLN B 1 58 ? 9.359 19.438 2.277 1 98.12 58 GLN B C 1
ATOM 1726 O O . GLN B 1 58 ? 8.961 20.562 1.991 1 98.12 58 GLN B O 1
ATOM 1731 N N . ALA B 1 59 ? 9.125 18.828 3.484 1 98.38 59 ALA B N 1
ATOM 1732 C CA . ALA B 1 59 ? 8.406 19.547 4.543 1 98.38 59 ALA B CA 1
ATOM 1733 C C . ALA B 1 59 ? 9.156 20.797 4.965 1 98.38 59 ALA B C 1
ATOM 1735 O O . ALA B 1 59 ? 8.547 21.859 5.156 1 98.38 59 ALA B O 1
ATOM 1736 N N . LYS B 1 60 ? 10.414 20.672 5.117 1 97.81 60 LYS B N 1
ATOM 1737 C CA . LYS B 1 60 ? 11.234 21.828 5.484 1 97.81 60 LYS B CA 1
ATOM 1738 C C . LYS B 1 60 ? 11.148 22.922 4.43 1 97.81 60 LYS B C 1
ATOM 1740 O O . LYS B 1 60 ? 10.945 24.094 4.754 1 97.81 60 LYS B O 1
ATOM 1745 N N . ILE B 1 61 ? 11.32 22.578 3.172 1 97.62 61 ILE B N 1
ATOM 1746 C CA . ILE B 1 61 ? 11.242 23.516 2.064 1 97.62 61 ILE B CA 1
ATOM 1747 C C . ILE B 1 61 ? 9.867 24.203 2.064 1 97.62 61 ILE B C 1
ATOM 1749 O O . ILE B 1 61 ? 9.758 25.391 1.771 1 97.62 61 ILE B O 1
ATOM 1753 N N . GLY B 1 62 ? 8.891 23.438 2.416 1 97 62 GLY B N 1
ATOM 1754 C CA . GLY B 1 62 ? 7.523 23.938 2.439 1 97 62 GLY B CA 1
ATOM 1755 C C . GLY B 1 62 ? 7.219 24.781 3.662 1 97 62 GLY B C 1
ATOM 1756 O O . GLY B 1 62 ? 6.129 25.344 3.777 1 97 62 GLY B O 1
ATOM 1757 N N . GLY B 1 63 ? 8.148 24.781 4.664 1 97.12 63 GLY B N 1
ATOM 1758 C CA . GLY B 1 63 ? 8.016 25.703 5.785 1 97.12 63 GLY B CA 1
ATOM 1759 C C . GLY B 1 63 ? 7.5 25.031 7.047 1 97.12 63 GLY B C 1
ATOM 1760 O O . GLY B 1 63 ? 7.117 25.703 8 1 97.12 63 GLY B O 1
ATOM 1761 N N . GLU B 1 64 ? 7.43 23.719 7.098 1 97.75 64 GLU B N 1
ATOM 1762 C CA . GLU B 1 64 ? 7.031 23.047 8.328 1 97.75 64 GLU B CA 1
ATOM 1763 C C . GLU B 1 64 ? 7.969 23.406 9.477 1 97.75 64 GLU B C 1
ATOM 1765 O O . GLU B 1 64 ? 9.172 23.562 9.281 1 97.75 64 GLU B O 1
ATOM 1770 N N . ARG B 1 65 ? 7.395 23.609 10.68 1 97.31 65 ARG B N 1
ATOM 1771 C CA . ARG B 1 65 ? 8.203 23.938 11.852 1 97.31 65 ARG B CA 1
ATOM 1772 C C . ARG B 1 65 ? 9.109 22.766 12.234 1 97.31 65 ARG B C 1
ATOM 1774 O O . ARG B 1 65 ? 8.656 21.625 12.289 1 97.31 65 ARG B O 1
ATOM 1781 N N . GLU B 1 66 ? 10.289 23.094 12.516 1 96.56 66 GLU B N 1
ATOM 1782 C CA . GLU B 1 66 ? 11.312 22.078 12.75 1 96.56 66 GLU B CA 1
ATOM 1783 C C . GLU B 1 66 ? 10.938 21.188 13.93 1 96.56 66 GLU B C 1
ATOM 1785 O O . GLU B 1 66 ? 11.055 19.969 13.844 1 96.56 66 GLU B O 1
ATOM 1790 N N . LEU B 1 67 ? 10.516 21.766 15.023 1 98.25 67 LEU B N 1
ATOM 1791 C CA . LEU B 1 67 ? 10.211 20.953 16.203 1 98.25 67 LEU B CA 1
ATOM 1792 C C . LEU B 1 67 ? 9.039 20.016 15.938 1 98.25 67 LEU B C 1
ATOM 1794 O O . LEU B 1 67 ? 9.016 18.891 16.453 1 98.25 67 LEU B O 1
ATOM 1798 N N . ARG B 1 68 ? 8.055 20.438 15.164 1 98.5 68 ARG B N 1
ATOM 1799 C CA . ARG B 1 68 ? 6.938 19.562 14.797 1 98.5 68 ARG B CA 1
ATOM 1800 C C . ARG B 1 68 ? 7.43 18.328 14.055 1 98.5 68 ARG B C 1
ATOM 1802 O O . ARG B 1 68 ? 6.957 17.219 14.305 1 98.5 68 ARG B O 1
ATOM 1809 N N . LEU B 1 69 ? 8.398 18.531 13.141 1 98.31 69 LEU B N 1
ATOM 1810 C CA . LEU B 1 69 ? 8.945 17.406 12.391 1 98.31 69 LEU B CA 1
ATOM 1811 C C . LEU B 1 69 ? 9.57 16.391 13.328 1 98.31 69 LEU B C 1
ATOM 1813 O O . LEU B 1 69 ? 9.391 15.18 13.141 1 98.31 69 LEU B O 1
ATOM 1817 N N . HIS B 1 70 ? 10.25 16.859 14.398 1 98.19 70 HIS B N 1
ATOM 1818 C CA . HIS B 1 70 ? 10.852 15.969 15.3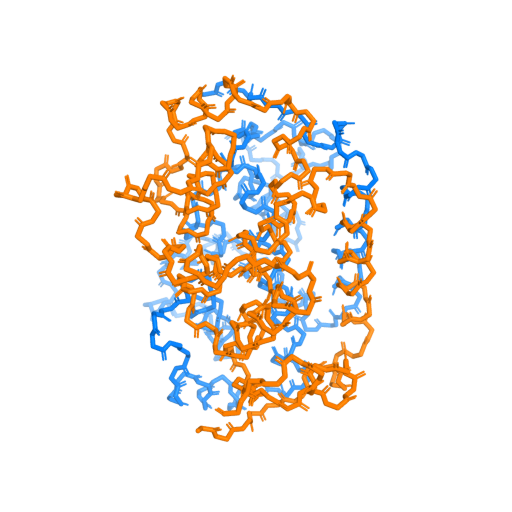75 1 98.19 70 HIS B CA 1
ATOM 1819 C C . HIS B 1 70 ? 9.789 15.258 16.203 1 98.19 70 HIS B C 1
ATOM 1821 O O . HIS B 1 70 ? 10.016 14.141 16.688 1 98.19 70 HIS B O 1
ATOM 1827 N N . HIS B 1 71 ? 8.633 15.906 16.281 1 98.81 71 HIS B N 1
ATOM 1828 C CA . HIS B 1 71 ? 7.625 15.398 17.219 1 98.81 71 HIS B CA 1
ATOM 1829 C C . HIS B 1 71 ? 6.684 14.422 16.516 1 98.81 71 HIS B C 1
ATOM 1831 O O . HIS B 1 71 ? 5.902 13.734 17.172 1 98.81 71 HIS B O 1
ATOM 1837 N N . ILE B 1 72 ? 6.773 14.305 15.234 1 98.81 72 ILE B N 1
ATOM 1838 C CA . ILE B 1 72 ? 5.824 13.469 14.508 1 98.81 72 ILE B CA 1
ATOM 1839 C C . ILE B 1 72 ? 5.859 12.047 15.062 1 98.81 72 ILE B C 1
ATOM 1841 O O . ILE B 1 72 ? 4.816 11.43 15.273 1 98.81 72 ILE B O 1
ATOM 1845 N N . ALA B 1 73 ? 6.992 11.539 15.414 1 98.31 73 ALA B N 1
ATOM 1846 C CA . ALA B 1 73 ? 7.152 10.172 15.883 1 98.31 73 ALA B CA 1
ATOM 1847 C C . ALA B 1 73 ? 6.52 9.984 17.266 1 98.31 73 ALA B C 1
ATOM 1849 O O . ALA B 1 73 ? 6.234 8.859 17.672 1 98.31 73 ALA B O 1
ATOM 1850 N N . ILE B 1 74 ? 6.316 11.086 18.047 1 98.56 74 ILE B N 1
ATOM 1851 C CA . ILE B 1 74 ? 5.75 11.023 19.391 1 98.56 74 ILE B CA 1
ATOM 1852 C C . ILE B 1 74 ? 4.52 11.922 19.469 1 98.56 74 ILE B C 1
ATOM 1854 O O . ILE B 1 74 ? 4.312 12.609 20.469 1 98.56 74 ILE B O 1
ATOM 1858 N N . TRP B 1 75 ? 3.781 12.008 18.422 1 98.62 75 TRP B N 1
ATOM 1859 C CA . TRP B 1 75 ? 2.713 12.992 18.281 1 98.62 75 TRP B CA 1
ATOM 1860 C C . TRP B 1 75 ? 1.686 12.836 19.406 1 98.62 75 TRP B C 1
ATOM 1862 O O . TRP B 1 75 ? 1.045 13.805 19.812 1 98.62 75 TRP B O 1
ATOM 1872 N N . ARG B 1 76 ? 1.466 11.688 19.922 1 98.19 76 ARG B N 1
ATOM 1873 C CA . ARG B 1 76 ? 0.466 11.461 20.953 1 98.19 76 ARG B CA 1
ATOM 1874 C C . ARG B 1 76 ? 0.799 12.242 22.219 1 98.19 76 ARG B C 1
ATOM 1876 O O . ARG B 1 76 ? -0.099 12.711 22.922 1 98.19 76 ARG B O 1
ATOM 1883 N N . GLU B 1 77 ? 2.057 12.406 22.453 1 98.19 77 GLU B N 1
ATOM 1884 C CA . GLU B 1 77 ? 2.502 13.109 23.641 1 98.19 77 GLU B CA 1
ATOM 1885 C C . GLU B 1 77 ? 2.744 14.594 23.359 1 98.19 77 GLU B C 1
ATOM 1887 O O . GLU B 1 77 ? 2.854 15.398 24.281 1 98.19 77 GLU B O 1
ATOM 1892 N N . SER B 1 78 ? 2.787 14.898 22.125 1 98.56 78 SER B N 1
ATOM 1893 C CA . SER B 1 78 ? 3.139 16.25 21.703 1 98.56 78 SER B CA 1
ATOM 1894 C C . SER B 1 78 ? 1.945 17.203 21.828 1 98.56 78 SER B C 1
ATOM 1896 O O . SER B 1 78 ? 0.815 16.828 21.516 1 98.56 78 SER B O 1
ATOM 1898 N N . THR B 1 79 ? 2.227 18.5 22.203 1 98.44 79 THR B N 1
ATOM 1899 C CA . THR B 1 79 ? 1.188 19.516 22.281 1 98.44 79 THR B CA 1
ATOM 1900 C C . THR B 1 79 ? 1.175 20.375 21.016 1 98.44 79 THR B C 1
ATOM 1902 O O . THR B 1 79 ? 0.485 21.391 20.969 1 98.44 79 THR B O 1
ATOM 1905 N N . LEU B 1 80 ? 1.918 19.922 19.984 1 98.69 80 LEU B N 1
ATOM 1906 C CA . LEU B 1 80 ? 2.178 20.797 18.859 1 98.69 80 LEU B CA 1
ATOM 1907 C C . LEU B 1 80 ? 1.204 20.531 17.719 1 98.69 80 LEU B C 1
ATOM 1909 O O . LEU B 1 80 ? 1.216 21.234 16.703 1 98.69 80 LEU B O 1
ATOM 1913 N N . PHE B 1 81 ? 0.353 19.547 17.844 1 98.81 81 PHE B N 1
ATOM 1914 C CA . PHE B 1 81 ? -0.525 19.141 16.766 1 98.81 81 PHE B CA 1
ATOM 1915 C C . PHE B 1 81 ? -1.984 19.406 17.109 1 98.81 81 PHE B C 1
ATOM 1917 O O . PHE B 1 81 ? -2.414 19.141 18.234 1 98.81 81 PHE B O 1
ATOM 1924 N N . SER B 1 82 ? -2.689 20 16.203 1 98.56 82 SER B N 1
ATOM 1925 C CA . SER B 1 82 ? -4.109 20.281 16.375 1 98.56 82 SER B CA 1
ATOM 1926 C C . SER B 1 82 ? -4.926 19 16.438 1 98.56 82 SER B C 1
ATOM 1928 O O . SER B 1 82 ? -4.441 17.938 16.031 1 98.56 82 SER B O 1
ATOM 1930 N N . PRO B 1 83 ? -6.195 19.047 16.906 1 98.44 83 PRO B N 1
ATOM 1931 C CA . PRO B 1 83 ? -7.059 17.875 16.906 1 98.44 83 PRO B CA 1
ATOM 1932 C C . PRO B 1 83 ? -7.234 17.266 15.516 1 98.44 83 PRO B C 1
ATOM 1934 O O . PRO B 1 83 ? -7.254 16.031 15.375 1 98.44 83 PRO B O 1
ATOM 1937 N N . ARG B 1 84 ? -7.32 18.109 14.586 1 98.5 84 ARG B N 1
ATOM 1938 C CA . ARG B 1 84 ? -7.477 17.672 13.203 1 98.5 84 ARG B CA 1
ATOM 1939 C C . ARG B 1 84 ? -6.223 16.953 12.711 1 98.5 84 ARG B C 1
ATOM 1941 O O . ARG B 1 84 ? -6.312 15.914 12.062 1 98.5 84 ARG B O 1
ATOM 1948 N N . GLU B 1 85 ? -5.082 17.453 13.008 1 98.81 85 GLU B N 1
ATOM 1949 C CA . GLU B 1 85 ? -3.814 16.812 12.656 1 98.81 85 GLU B CA 1
ATOM 1950 C C . GLU B 1 85 ? -3.629 15.5 13.406 1 98.81 85 GLU B C 1
ATOM 1952 O O . GLU B 1 85 ? -3.133 14.523 12.844 1 98.81 85 GLU B O 1
ATOM 1957 N N . ARG B 1 86 ? -4.016 15.477 14.656 1 98.75 86 ARG B N 1
ATOM 1958 C CA . ARG B 1 86 ? -3.926 14.258 15.461 1 98.75 86 ARG B CA 1
ATOM 1959 C C . ARG B 1 86 ? -4.812 13.156 14.891 1 98.75 86 ARG B C 1
ATOM 1961 O O . ARG B 1 86 ? -4.43 11.992 14.875 1 98.75 86 ARG B O 1
ATOM 1968 N N . ALA B 1 87 ? -5.988 13.555 14.43 1 98.75 87 ALA B N 1
ATOM 1969 C CA . ALA B 1 87 ? -6.875 12.594 13.781 1 98.75 87 ALA B CA 1
ATOM 1970 C C . ALA B 1 87 ? -6.227 12.008 12.531 1 98.75 87 ALA B C 1
ATOM 1972 O O . ALA B 1 87 ? -6.277 10.797 12.312 1 98.75 87 ALA B O 1
ATOM 1973 N N . ALA B 1 88 ? -5.586 12.836 11.727 1 98.88 88 ALA B N 1
ATOM 1974 C CA . ALA B 1 88 ? -4.91 12.375 10.516 1 98.88 88 ALA B CA 1
ATOM 1975 C C . ALA B 1 88 ? -3.766 11.43 10.859 1 98.88 88 ALA B C 1
ATOM 1977 O O . ALA B 1 88 ? -3.586 10.398 10.195 1 98.88 88 ALA B O 1
ATOM 1978 N N . LEU B 1 89 ? -3.041 11.75 11.867 1 98.88 89 LEU B N 1
ATOM 1979 C CA . LEU B 1 89 ? -1.918 10.922 12.289 1 98.88 89 LEU B CA 1
ATOM 1980 C C . LEU B 1 89 ? -2.406 9.594 12.859 1 98.88 89 LEU B C 1
ATOM 1982 O O . LEU B 1 89 ? -1.824 8.539 12.586 1 98.88 89 LEU B O 1
ATOM 1986 N N . GLU B 1 90 ? -3.506 9.641 13.648 1 98.62 90 GLU B N 1
ATOM 1987 C CA . GLU B 1 90 ? -4.102 8.422 14.18 1 98.62 90 GLU B CA 1
ATOM 1988 C C . GLU B 1 90 ? -4.559 7.496 13.055 1 98.62 90 GLU B C 1
ATOM 1990 O O . GLU B 1 90 ? -4.297 6.293 13.086 1 98.62 90 GLU B O 1
ATOM 1995 N N . TRP B 1 91 ? -5.203 8.07 12.141 1 98.69 91 TRP B N 1
ATOM 1996 C CA . TRP B 1 91 ? -5.672 7.324 10.984 1 98.69 91 TRP B CA 1
ATOM 1997 C C . TRP B 1 91 ? -4.5 6.734 10.203 1 98.69 91 TRP B C 1
ATOM 1999 O O . TRP B 1 91 ? -4.551 5.582 9.773 1 98.69 91 TRP B O 1
ATOM 2009 N N . THR B 1 92 ? -3.412 7.504 9.984 1 98.75 92 THR B N 1
ATOM 2010 C CA . THR B 1 92 ? -2.205 7.074 9.281 1 98.75 92 THR B CA 1
ATOM 2011 C C . THR B 1 92 ? -1.583 5.863 9.969 1 98.75 92 THR B C 1
ATOM 2013 O O . THR B 1 92 ? -1.24 4.879 9.312 1 98.75 92 THR B O 1
ATOM 2016 N N . GLU B 1 93 ? -1.47 5.902 11.266 1 98.25 93 GLU B N 1
ATOM 2017 C CA . GLU B 1 93 ? -0.872 4.789 12 1 98.25 93 GLU B CA 1
ATOM 2018 C C . GLU B 1 93 ? -1.734 3.533 11.891 1 98.25 93 GLU B C 1
ATOM 2020 O O . GLU B 1 93 ? -1.219 2.436 11.68 1 98.25 93 GLU B O 1
ATOM 2025 N N . ALA B 1 94 ? -3.059 3.73 12.078 1 98.19 94 ALA B N 1
ATOM 2026 C CA . ALA B 1 94 ? -3.979 2.598 12.008 1 98.19 94 ALA B CA 1
ATOM 2027 C C . ALA B 1 94 ? -3.881 1.888 10.664 1 98.19 94 ALA B C 1
ATOM 2029 O O . ALA B 1 94 ? -3.842 0.657 10.602 1 98.19 94 ALA B O 1
ATOM 2030 N N . LEU B 1 95 ? -3.738 2.646 9.602 1 98.31 95 LEU B N 1
ATOM 2031 C CA . LEU B 1 95 ? -3.812 2.068 8.258 1 98.3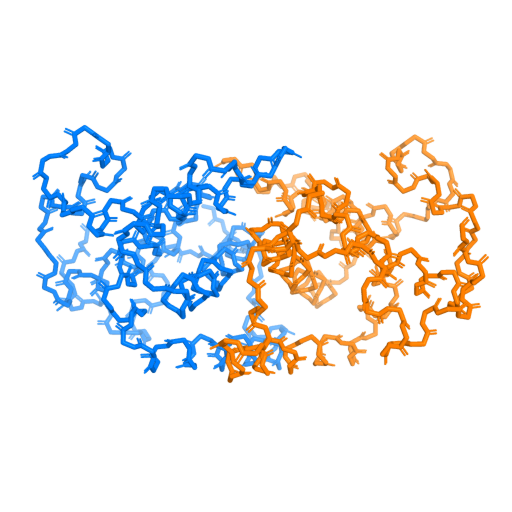1 95 LEU B CA 1
ATOM 2032 C C . LEU B 1 95 ? -2.438 1.611 7.789 1 98.31 95 LEU B C 1
ATOM 2034 O O . LEU B 1 95 ? -2.332 0.746 6.918 1 98.31 95 LEU B O 1
ATOM 2038 N N . THR B 1 96 ? -1.351 2.227 8.297 1 98 96 THR B N 1
ATOM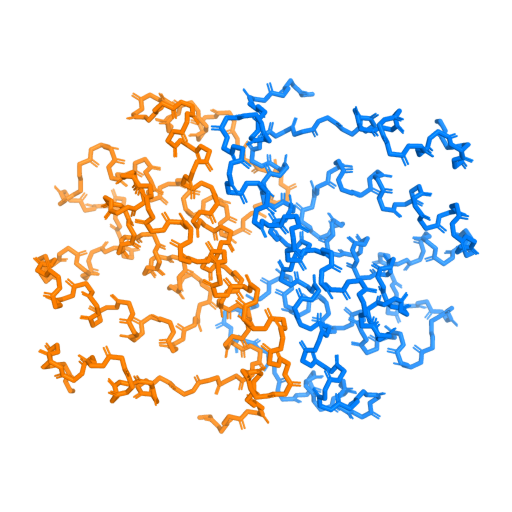 2039 C CA . THR B 1 96 ? -0.006 1.782 7.945 1 98 96 THR B CA 1
ATOM 2040 C C . THR B 1 96 ? 0.309 0.443 8.602 1 98 96 THR B C 1
ATOM 2042 O O . THR B 1 96 ? 0.777 -0.486 7.941 1 98 96 THR B O 1
ATOM 2045 N N . ALA B 1 97 ? 0.029 0.308 9.844 1 94.5 97 ALA B N 1
ATOM 2046 C CA . ALA B 1 97 ? 0.269 -0.937 10.57 1 94.5 97 ALA B CA 1
ATOM 2047 C C . ALA B 1 97 ? -0.74 -2.008 10.164 1 94.5 97 ALA B C 1
ATOM 2049 O O . ALA B 1 97 ? -0.388 -3.184 10.031 1 94.5 97 ALA B O 1
ATOM 2050 N N . LEU B 1 98 ? -2.02 -1.573 9.898 1 92.81 98 LEU B N 1
ATOM 2051 C CA . LEU B 1 98 ? -3.193 -2.379 9.586 1 92.81 98 LEU B CA 1
ATOM 2052 C C . LEU B 1 98 ? -3.264 -3.613 10.477 1 92.81 98 LEU B C 1
ATOM 2054 O O . LEU B 1 98 ? -2.943 -4.719 10.039 1 92.81 98 LEU B O 1
ATOM 2058 N N . HIS B 1 99 ? -3.752 -3.531 11.602 1 85.12 99 HIS B N 1
ATOM 2059 C CA . HIS B 1 99 ? -3.887 -4.609 12.578 1 85.12 99 HIS B CA 1
ATOM 2060 C C . HIS B 1 99 ? -4.801 -5.715 12.055 1 85.12 99 HIS B C 1
ATOM 2062 O O . HIS B 1 99 ? -5.719 -5.449 11.273 1 85.12 99 HIS B O 1
ATOM 2068 N N . PRO B 1 100 ? -4.574 -6.949 12.492 1 81 100 PRO B N 1
ATOM 2069 C CA . PRO B 1 100 ? -5.355 -8.086 11.992 1 81 100 PRO B CA 1
ATOM 2070 C C . PRO B 1 100 ? -6.852 -7.934 12.266 1 81 100 PRO B C 1
ATOM 2072 O O . PRO B 1 100 ? -7.672 -8.539 11.57 1 81 100 PRO B O 1
ATOM 2075 N N . HIS B 1 101 ? -7.141 -7.121 13.227 1 87.44 101 HIS B N 1
ATOM 2076 C CA . HIS B 1 101 ? -8.555 -6.957 13.555 1 87.44 101 HIS B CA 1
ATOM 2077 C C . HIS B 1 101 ? -9.125 -5.711 12.883 1 87.44 101 HIS B C 1
ATOM 2079 O O . HIS B 1 101 ? -10.25 -5.305 13.18 1 87.44 101 HIS B O 1
ATOM 2085 N N . GLY B 1 102 ? -8.391 -5.141 12.039 1 92.81 102 GLY B N 1
ATOM 2086 C CA . GLY B 1 102 ? -8.859 -3.994 11.273 1 92.81 102 GLY B CA 1
ATOM 2087 C C . GLY B 1 102 ? -8.844 -2.703 12.07 1 92.81 102 GLY B C 1
ATOM 2088 O O . GLY B 1 102 ? -8.078 -2.562 13.023 1 92.81 102 GLY B O 1
ATOM 2089 N N . VAL B 1 103 ? -9.539 -1.667 11.578 1 96.62 103 VAL B N 1
ATOM 2090 C CA . VAL B 1 103 ? -9.625 -0.362 12.227 1 96.62 103 VAL B CA 1
ATOM 2091 C C . VAL B 1 103 ? -10.836 -0.329 13.156 1 96.62 103 VAL B C 1
ATOM 2093 O O . VAL B 1 103 ? -11.969 -0.542 12.719 1 96.62 103 VAL B O 1
ATOM 2096 N N . SER B 1 104 ? -10.617 -0.078 14.375 1 96.25 104 SER B N 1
ATOM 2097 C CA . SER B 1 104 ? -11.68 -0.115 15.375 1 96.25 104 SER B CA 1
ATOM 2098 C C . SER B 1 104 ? -12.68 1.017 15.164 1 96.25 104 SER B C 1
ATOM 2100 O O . SER B 1 104 ? -12.344 2.041 14.555 1 96.25 104 SER B O 1
ATOM 2102 N N . ASP B 1 105 ? -13.891 0.833 15.75 1 96.38 105 ASP B N 1
ATOM 2103 C CA . ASP B 1 105 ? -14.906 1.884 15.719 1 96.38 105 ASP B CA 1
ATOM 2104 C C . ASP B 1 105 ? -14.43 3.127 16.469 1 96.38 105 ASP B C 1
ATOM 2106 O O . ASP B 1 105 ? -14.734 4.254 16.062 1 96.38 105 ASP B O 1
ATOM 2110 N N . ALA B 1 106 ? -13.727 2.902 17.516 1 97.06 106 ALA B N 1
ATOM 2111 C CA . ALA B 1 106 ? -13.25 4.023 18.328 1 97.06 106 ALA B CA 1
ATOM 2112 C C . ALA B 1 106 ? -12.328 4.926 17.516 1 97.06 106 ALA B C 1
ATOM 2114 O O . ALA B 1 106 ? -12.469 6.152 17.531 1 97.06 106 ALA B O 1
ATOM 2115 N N . VAL B 1 107 ? -11.391 4.336 16.812 1 97.44 107 VAL B N 1
ATOM 2116 C CA . VAL B 1 107 ? -10.469 5.098 15.977 1 97.44 107 VAL B CA 1
ATOM 2117 C C . VAL B 1 107 ? -11.234 5.805 14.867 1 97.44 107 VAL B C 1
ATOM 2119 O O . VAL B 1 107 ? -11.047 7.004 14.633 1 97.44 107 VAL B O 1
ATOM 2122 N N . TYR B 1 108 ? -12.141 5.105 14.211 1 98 108 TYR B N 1
ATOM 2123 C CA . TYR B 1 108 ? -12.898 5.684 13.109 1 98 108 TYR B CA 1
ATOM 2124 C C . TYR B 1 108 ? -13.734 6.863 13.594 1 98 108 TYR B C 1
ATOM 2126 O O . TYR B 1 108 ? -13.773 7.914 12.938 1 98 108 TYR B O 1
ATOM 2134 N N . GLU B 1 109 ? -14.383 6.684 14.703 1 97.56 109 GLU B N 1
ATOM 2135 C CA . GLU B 1 109 ? -15.25 7.734 15.227 1 97.56 109 GLU B CA 1
ATOM 2136 C C . GLU B 1 109 ? -14.445 8.953 15.664 1 97.56 109 GLU B C 1
ATOM 2138 O O . GLU B 1 109 ? -14.883 10.094 15.508 1 97.56 109 GLU B O 1
ATOM 2143 N N . GLN B 1 110 ? -13.312 8.703 16.234 1 97.5 110 GLN B N 1
ATOM 2144 C CA . GLN B 1 110 ? -12.43 9.805 16.609 1 97.5 110 GLN B CA 1
ATOM 2145 C C . GLN B 1 110 ? -12.031 10.617 15.375 1 97.5 110 GLN B C 1
ATOM 2147 O O . GLN B 1 110 ? -12.055 11.852 15.406 1 97.5 110 GLN B O 1
ATOM 2152 N N . VAL B 1 111 ? -11.703 9.961 14.336 1 98.5 111 VAL B N 1
ATOM 2153 C CA . VAL B 1 111 ? -11.273 10.625 13.109 1 98.5 111 VAL B CA 1
ATOM 2154 C C . VAL B 1 111 ? -12.469 11.328 12.461 1 98.5 111 VAL B C 1
ATOM 2156 O O . VAL B 1 111 ? -12.352 12.469 12 1 98.5 111 VAL B O 1
ATOM 2159 N N . ARG B 1 112 ? -13.578 10.719 12.508 1 97.69 112 ARG B N 1
ATOM 2160 C CA . ARG B 1 112 ? -14.805 11.258 11.914 1 97.69 112 ARG B CA 1
ATOM 2161 C C . ARG B 1 112 ? -15.242 12.531 12.641 1 97.69 112 ARG B C 1
ATOM 2163 O O . ARG B 1 112 ? -15.938 13.367 12.062 1 97.69 112 ARG B O 1
ATOM 2170 N N . GLY B 1 113 ? -14.883 12.609 13.836 1 98.44 113 GLY B N 1
ATOM 2171 C CA . GLY B 1 113 ? -15.188 13.812 14.586 1 98.44 113 GLY B CA 1
ATOM 2172 C C . GLY B 1 113 ? -14.406 15.023 14.117 1 98.44 113 GLY B C 1
ATOM 2173 O O . GLY B 1 113 ? -14.789 16.156 14.406 1 98.44 113 GLY B O 1
ATOM 2174 N N . GLN B 1 114 ? -13.344 14.844 13.352 1 98.75 114 GLN B N 1
ATOM 2175 C CA . GLN B 1 114 ? -12.461 15.93 12.945 1 98.75 114 GLN B CA 1
ATOM 2176 C C . GLN B 1 114 ? -12.461 16.109 11.43 1 98.75 114 GLN B C 1
ATOM 2178 O O . GLN B 1 114 ? -12.156 17.188 10.93 1 98.75 114 GLN B O 1
ATOM 2183 N N . LEU B 1 115 ? -12.82 15.055 10.703 1 98.62 115 LEU B N 1
ATOM 2184 C CA . LEU B 1 115 ? -12.727 15.055 9.25 1 98.62 115 LEU B CA 1
ATOM 2185 C C . LEU B 1 115 ? -14.031 14.586 8.617 1 98.62 115 LEU B C 1
ATOM 2187 O O . LEU B 1 115 ? -14.672 13.664 9.125 1 98.62 115 LEU B O 1
ATOM 2191 N N . SER B 1 116 ? -14.383 15.25 7.488 1 98.38 116 SER B N 1
ATOM 2192 C CA . SER B 1 116 ? -15.547 14.797 6.734 1 98.38 116 SER B CA 1
ATOM 2193 C C . SER B 1 116 ? -15.297 13.438 6.094 1 98.38 116 SER B C 1
ATOM 2195 O O . SER B 1 116 ? -14.148 12.992 5.992 1 98.38 116 SER B O 1
ATOM 2197 N N . GLU B 1 117 ? -16.344 12.789 5.672 1 97.19 117 GLU B N 1
ATOM 2198 C CA . GLU B 1 117 ? -16.219 11.5 4.992 1 97.19 117 GLU B CA 1
ATOM 2199 C C . GLU B 1 117 ? -15.32 11.609 3.766 1 97.19 117 GLU B C 1
ATOM 2201 O O . GLU B 1 117 ? -14.508 10.711 3.504 1 97.19 117 GLU B O 1
ATOM 2206 N N . GLU B 1 118 ? -15.477 12.648 3.041 1 97.94 118 GLU B N 1
ATOM 2207 C CA . GLU B 1 118 ? -14.633 12.859 1.866 1 97.94 118 GLU B CA 1
ATOM 2208 C C . GLU B 1 118 ? -13.172 13.016 2.258 1 97.94 118 GLU B C 1
ATOM 2210 O O . GLU B 1 118 ? -12.281 12.453 1.61 1 97.94 118 GLU B O 1
ATOM 2215 N N . GLU B 1 119 ? -12.93 13.758 3.26 1 98.69 119 GLU B N 1
ATOM 2216 C CA . GLU B 1 119 ? -11.562 13.977 3.727 1 98.69 119 GLU B CA 1
ATOM 2217 C C . GLU B 1 119 ? -10.938 12.68 4.23 1 98.69 119 GLU B C 1
ATOM 2219 O O . GLU B 1 119 ? -9.766 12.406 3.959 1 98.69 119 GLU B O 1
ATOM 2224 N N . ILE B 1 120 ? -11.727 11.891 4.945 1 98.75 120 ILE B N 1
ATOM 2225 C CA . ILE B 1 120 ? -11.227 10.609 5.438 1 98.75 120 ILE B CA 1
ATOM 2226 C C . ILE B 1 120 ? -10.898 9.695 4.262 1 98.75 120 ILE B C 1
ATOM 2228 O O . ILE B 1 120 ? -9.859 9.023 4.254 1 98.75 120 ILE B O 1
ATOM 2232 N N . SER B 1 121 ? -11.773 9.703 3.305 1 98.69 121 SER B N 1
ATOM 2233 C CA . SER B 1 121 ? -11.57 8.883 2.115 1 98.69 121 SER B CA 1
ATOM 2234 C C . SER B 1 121 ? -10.312 9.297 1.363 1 98.69 121 SER B C 1
ATOM 2236 O O . SER B 1 121 ? -9.461 8.461 1.062 1 98.69 121 SER B O 1
ATOM 2238 N N . ASP B 1 122 ? -10.164 10.57 1.082 1 98.81 122 ASP B N 1
ATOM 2239 C CA . ASP B 1 122 ? -8.992 11.078 0.375 1 98.81 122 ASP B CA 1
ATOM 2240 C C . ASP B 1 122 ? -7.719 10.836 1.176 1 98.81 122 ASP B C 1
ATOM 2242 O O . ASP B 1 122 ? -6.691 10.453 0.612 1 98.81 122 ASP B O 1
ATOM 2246 N N . LEU B 1 123 ? -7.805 11.016 2.457 1 98.81 123 LEU B N 1
ATOM 2247 C CA . LEU B 1 123 ? -6.668 10.758 3.334 1 98.81 123 LEU B CA 1
ATOM 2248 C C . LEU B 1 123 ? -6.258 9.297 3.271 1 98.81 123 LEU B C 1
ATOM 2250 O O . LEU B 1 123 ? -5.062 8.977 3.297 1 98.81 123 LEU B O 1
ATOM 2254 N N . THR B 1 124 ? -7.223 8.414 3.201 1 98.88 124 THR B N 1
ATOM 2255 C CA . THR B 1 124 ? -6.934 6.988 3.098 1 98.88 124 THR B CA 1
ATOM 2256 C C . THR B 1 124 ? -6.156 6.684 1.823 1 98.88 124 THR B C 1
ATOM 2258 O O . THR B 1 124 ? -5.203 5.898 1.843 1 98.88 124 THR B O 1
ATOM 2261 N N . PHE B 1 125 ? -6.5 7.355 0.746 1 98.88 125 PHE B N 1
ATOM 2262 C CA . PHE B 1 125 ? -5.766 7.156 -0.499 1 98.88 125 PHE B CA 1
ATOM 2263 C C . PHE B 1 125 ? -4.34 7.684 -0.377 1 98.88 125 PHE B C 1
ATOM 2265 O O . PHE B 1 125 ? -3.416 7.129 -0.974 1 98.88 125 PHE B O 1
ATOM 2272 N N . LEU B 1 126 ? -4.133 8.766 0.351 1 98.94 126 LEU B N 1
ATOM 2273 C CA . LEU B 1 126 ? -2.775 9.242 0.599 1 98.94 126 LEU B CA 1
ATOM 2274 C C . LEU B 1 126 ? -1.966 8.195 1.357 1 98.94 126 LEU B C 1
ATOM 2276 O O . LEU B 1 126 ? -0.821 7.91 0.999 1 98.94 126 LEU B O 1
ATOM 2280 N N . VAL B 1 127 ? -2.594 7.602 2.389 1 98.88 127 VAL B N 1
ATOM 2281 C CA . VAL B 1 127 ? -1.932 6.562 3.168 1 98.88 127 VAL B CA 1
ATOM 2282 C C . VAL B 1 127 ? -1.597 5.375 2.27 1 98.88 127 VAL B C 1
ATOM 2284 O O . VAL B 1 127 ? -0.503 4.812 2.357 1 98.88 127 VAL B O 1
ATOM 2287 N N . VAL B 1 128 ? -2.498 5.035 1.393 1 98.81 128 VAL B N 1
ATOM 2288 C CA . VAL B 1 128 ? -2.277 3.969 0.42 1 98.81 128 VAL B CA 1
ATOM 2289 C C . VAL B 1 128 ? -1.078 4.316 -0.461 1 98.81 128 VAL B C 1
ATOM 2291 O O . VAL B 1 128 ? -0.172 3.496 -0.636 1 98.81 128 VAL B O 1
ATOM 2294 N N . GLY B 1 129 ? -1.068 5.492 -0.981 1 98.81 129 GLY B N 1
ATOM 2295 C CA . GLY B 1 129 ? -0 5.914 -1.873 1 98.81 129 GLY B CA 1
ATOM 2296 C C . GLY B 1 129 ? 1.375 5.836 -1.237 1 98.81 129 GLY B C 1
ATOM 2297 O O . GLY B 1 129 ? 2.293 5.242 -1.805 1 98.81 129 GLY B O 1
ATOM 2298 N N . ILE B 1 130 ? 1.55 6.379 -0.059 1 98.88 130 ILE B N 1
ATOM 2299 C CA . ILE B 1 130 ? 2.863 6.441 0.572 1 98.88 130 ILE B CA 1
ATOM 2300 C C . ILE B 1 130 ? 3.287 5.051 1.029 1 98.88 130 ILE B C 1
ATOM 2302 O O . ILE B 1 130 ? 4.469 4.703 0.975 1 98.88 130 ILE B O 1
ATOM 2306 N N . ASN B 1 131 ? 2.346 4.246 1.478 1 98.69 131 ASN B N 1
ATOM 2307 C CA . ASN B 1 131 ? 2.705 2.879 1.841 1 98.69 131 ASN B CA 1
ATOM 2308 C C . ASN B 1 131 ? 3.191 2.086 0.63 1 98.69 131 ASN B C 1
ATOM 2310 O O . ASN B 1 131 ? 4.055 1.218 0.758 1 98.69 131 ASN B O 1
ATOM 2314 N N . GLY B 1 132 ? 2.604 2.375 -0.534 1 98.69 132 GLY B N 1
ATOM 2315 C CA . GLY B 1 132 ? 3.115 1.763 -1.749 1 98.69 132 GLY B CA 1
ATOM 2316 C C . GLY B 1 132 ? 4.547 2.16 -2.059 1 98.69 132 GLY B C 1
ATOM 2317 O O . GLY B 1 132 ? 5.398 1.301 -2.295 1 98.69 132 GLY B O 1
ATOM 2318 N N . TRP B 1 133 ? 4.848 3.43 -2.01 1 98.69 133 TRP B N 1
ATOM 2319 C CA . TRP B 1 133 ? 6.203 3.914 -2.25 1 98.69 133 TRP B CA 1
ATOM 2320 C C . TRP B 1 133 ? 7.18 3.336 -1.229 1 98.69 133 TRP B C 1
ATOM 2322 O O . TRP B 1 133 ? 8.305 2.967 -1.575 1 98.69 133 TRP B O 1
ATOM 2332 N N . ASN B 1 134 ? 6.742 3.242 -0.005 1 98.38 134 ASN B N 1
ATOM 2333 C CA . ASN B 1 134 ? 7.598 2.668 1.028 1 98.38 134 ASN B CA 1
ATOM 2334 C C . ASN B 1 134 ? 7.973 1.226 0.707 1 98.38 134 ASN B C 1
ATOM 2336 O O . ASN B 1 134 ? 9.133 0.836 0.849 1 98.38 134 ASN B O 1
ATOM 2340 N N . ARG B 1 135 ? 7.012 0.448 0.292 1 98.5 135 ARG B N 1
ATOM 2341 C CA . ARG B 1 135 ? 7.273 -0.954 -0.018 1 98.5 135 ARG B CA 1
ATOM 2342 C C . ARG B 1 135 ? 8.25 -1.085 -1.183 1 98.5 135 ARG B C 1
ATOM 2344 O O . ARG B 1 135 ? 9.164 -1.912 -1.145 1 98.5 135 ARG B O 1
ATOM 2351 N N . LEU B 1 136 ? 8.086 -0.249 -2.197 1 98.5 136 LEU B N 1
ATOM 2352 C CA . LEU B 1 136 ? 8.992 -0.275 -3.34 1 98.5 136 LEU B CA 1
ATOM 2353 C C . LEU B 1 136 ? 10.406 0.088 -2.914 1 98.5 136 LEU B C 1
ATOM 2355 O O . LEU B 1 136 ? 11.359 -0.633 -3.227 1 98.5 136 LEU B O 1
ATOM 2359 N N . ASN B 1 137 ? 10.516 1.123 -2.174 1 98.19 137 ASN B N 1
ATOM 2360 C CA . ASN B 1 137 ? 11.836 1.644 -1.848 1 98.19 137 ASN B CA 1
ATOM 2361 C C . ASN B 1 137 ? 12.547 0.768 -0.817 1 98.19 137 ASN B C 1
ATOM 2363 O O . ASN B 1 137 ? 13.773 0.621 -0.858 1 98.19 137 ASN B O 1
ATOM 2367 N N . VAL B 1 138 ? 11.828 0.215 0.131 1 97.94 138 VAL B N 1
ATOM 2368 C CA . VAL B 1 138 ? 12.43 -0.7 1.092 1 97.94 138 VAL B CA 1
ATOM 2369 C C . VAL B 1 138 ? 12.859 -1.986 0.384 1 97.94 138 VAL B C 1
ATOM 2371 O O . VAL B 1 138 ? 13.961 -2.484 0.598 1 97.94 138 VAL B O 1
ATOM 2374 N N . ALA B 1 139 ? 11.992 -2.525 -0.458 1 97.94 139 ALA B N 1
ATOM 2375 C CA . ALA B 1 139 ? 12.273 -3.764 -1.179 1 97.94 139 ALA B CA 1
ATOM 2376 C C . ALA B 1 139 ? 13.57 -3.652 -1.978 1 97.94 139 ALA B C 1
ATOM 2378 O O . ALA B 1 139 ? 14.367 -4.59 -2.012 1 97.94 139 ALA B O 1
ATOM 2379 N N . PHE B 1 140 ? 13.734 -2.467 -2.592 1 98 140 PHE B N 1
ATOM 2380 C CA . PHE B 1 140 ? 14.812 -2.371 -3.566 1 98 140 PHE B CA 1
ATOM 2381 C C . PHE B 1 140 ? 15.938 -1.478 -3.047 1 98 140 PHE B C 1
ATOM 2383 O O . PHE B 1 140 ? 16.875 -1.167 -3.779 1 98 140 PHE B O 1
ATOM 2390 N N . ARG B 1 141 ? 15.844 -1.075 -1.801 1 97.19 141 ARG B N 1
ATOM 2391 C CA . ARG B 1 141 ? 16.875 -0.35 -1.069 1 97.19 141 ARG B CA 1
ATOM 2392 C C . ARG B 1 141 ? 17.297 0.913 -1.816 1 97.19 141 ARG B C 1
ATOM 2394 O O . ARG B 1 141 ? 18.484 1.138 -2.053 1 97.19 141 ARG B O 1
ATOM 2401 N N . THR B 1 142 ? 16.25 1.665 -2.227 1 97.38 142 THR B N 1
ATOM 2402 C CA . THR B 1 142 ? 16.547 2.963 -2.814 1 97.38 142 THR B CA 1
ATOM 2403 C C . THR B 1 142 ? 17.359 3.822 -1.84 1 97.38 142 THR B C 1
ATOM 2405 O O . THR B 1 142 ? 17.016 3.908 -0.658 1 97.38 142 THR B O 1
ATOM 2408 N N . GLU B 1 143 ? 18.391 4.473 -2.297 1 96.94 143 GLU B N 1
ATOM 2409 C CA . GLU B 1 143 ? 19.328 5.176 -1.431 1 96.94 143 GLU B CA 1
ATOM 2410 C C . GLU B 1 143 ? 18.781 6.531 -0.996 1 96.94 143 GLU B C 1
ATOM 2412 O O . GLU B 1 143 ? 18.422 7.355 -1.836 1 96.94 143 GLU B O 1
ATOM 2417 N N . PRO B 1 144 ? 18.688 6.77 0.387 1 96.88 144 PRO B N 1
ATOM 2418 C CA . PRO B 1 144 ? 18.297 8.109 0.825 1 96.88 144 PRO B CA 1
ATOM 2419 C C . PRO B 1 144 ? 19.172 9.203 0.211 1 96.88 144 PRO B C 1
ATOM 2421 O O . PRO B 1 144 ? 20.391 9.055 0.129 1 96.88 144 PRO B O 1
ATOM 2424 N N . GLY B 1 145 ? 18.547 10.281 -0.26 1 95.94 145 GLY B N 1
ATOM 2425 C CA . GLY B 1 145 ? 19.281 11.414 -0.806 1 95.94 145 GLY B CA 1
ATOM 2426 C C . GLY B 1 145 ? 19.562 11.273 -2.289 1 95.94 145 GLY B C 1
ATOM 2427 O O . GLY B 1 145 ? 19.969 12.242 -2.939 1 95.94 145 GLY B O 1
ATOM 2428 N N . SER B 1 146 ? 19.297 10.078 -2.898 1 95.44 146 SER B N 1
ATOM 2429 C CA . SER B 1 146 ? 19.672 9.82 -4.285 1 95.44 146 SER B CA 1
ATOM 2430 C C . SER B 1 146 ? 18.812 10.625 -5.25 1 95.44 146 SER B C 1
ATOM 2432 O O . SER B 1 146 ? 19.188 10.812 -6.41 1 95.44 146 SER B O 1
ATOM 2434 N N . ALA B 1 147 ? 17.703 11.102 -4.828 1 93.62 147 ALA B N 1
ATOM 2435 C CA . ALA B 1 147 ? 16.797 11.836 -5.711 1 93.62 147 ALA B CA 1
ATOM 2436 C C . ALA B 1 147 ? 16.859 13.336 -5.422 1 93.62 147 ALA B C 1
ATOM 2438 O O . ALA B 1 147 ? 16.094 14.109 -5.996 1 93.62 147 ALA B O 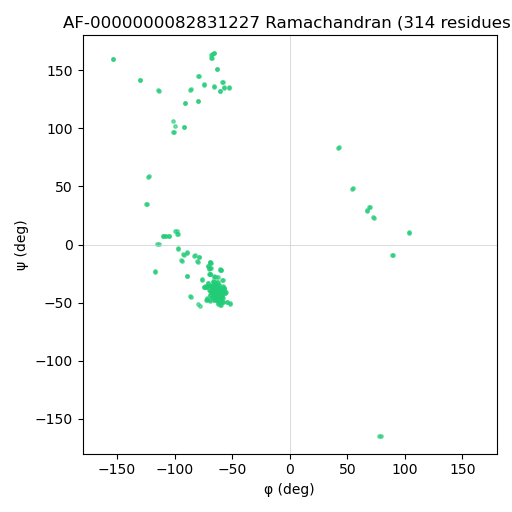1
ATOM 2439 N N . ASP B 1 148 ? 17.734 13.828 -4.594 1 96.19 148 ASP B N 1
ATOM 2440 C CA . ASP B 1 148 ? 17.766 15.211 -4.129 1 96.19 148 ASP B CA 1
ATOM 2441 C C . ASP B 1 148 ? 17.922 16.188 -5.297 1 96.19 148 ASP B C 1
ATOM 2443 O O . ASP B 1 148 ? 17.203 17.172 -5.395 1 96.19 148 ASP B O 1
ATOM 2447 N N . ALA B 1 149 ? 18.859 15.875 -6.137 1 95.19 149 ALA B N 1
ATOM 2448 C CA . ALA B 1 149 ? 19.125 16.766 -7.273 1 95.19 149 ALA B CA 1
ATOM 2449 C C . ALA B 1 149 ? 17.922 16.812 -8.211 1 95.19 149 ALA B C 1
ATOM 2451 O O . ALA B 1 149 ? 17.516 17.875 -8.656 1 95.19 149 ALA B O 1
ATOM 2452 N N . ALA B 1 150 ? 17.359 15.672 -8.477 1 92.69 150 ALA B N 1
ATOM 2453 C CA . ALA B 1 150 ? 16.25 15.562 -9.43 1 92.69 150 ALA B CA 1
ATOM 2454 C C . ALA B 1 150 ? 15.016 16.297 -8.922 1 92.69 150 ALA B C 1
ATOM 2456 O O . ALA B 1 150 ? 14.258 16.859 -9.703 1 92.69 150 ALA B O 1
ATOM 2457 N N . PHE B 1 151 ? 14.852 16.312 -7.582 1 93.5 151 PHE B N 1
ATOM 2458 C CA . PHE B 1 151 ? 13.625 16.875 -7.031 1 93.5 151 PHE B CA 1
ATOM 2459 C C . PHE B 1 151 ? 13.891 18.219 -6.363 1 93.5 151 PHE B C 1
ATOM 2461 O O . PHE B 1 151 ? 13 18.797 -5.734 1 93.5 151 PHE B O 1
ATOM 2468 N N . GLY B 1 152 ? 15.094 18.734 -6.496 1 95.75 152 GLY B N 1
ATOM 2469 C CA . GLY B 1 152 ? 15.453 20.031 -5.938 1 95.75 152 GLY B CA 1
ATOM 2470 C C . GLY B 1 152 ? 15.461 20.047 -4.422 1 95.75 152 GLY B C 1
ATOM 2471 O O . GLY B 1 152 ? 15.117 21.062 -3.801 1 95.75 152 GLY B O 1
ATOM 2472 N N . LEU B 1 153 ? 15.75 18.953 -3.814 1 96.5 153 LEU B N 1
ATOM 2473 C CA . LEU B 1 153 ? 15.641 18.828 -2.365 1 96.5 153 LEU B CA 1
ATOM 2474 C C . LEU B 1 153 ? 16.875 19.375 -1.671 1 96.5 153 LEU B C 1
ATOM 2476 O O . LEU B 1 153 ? 16.875 19.578 -0.454 1 96.5 153 LEU B O 1
ATOM 2480 N N . ASP B 1 154 ? 17.859 19.656 -2.473 1 94.5 154 ASP B N 1
ATOM 2481 C CA . ASP B 1 154 ? 19.062 20.281 -1.926 1 94.5 154 ASP B CA 1
ATOM 2482 C C . ASP B 1 154 ? 18.734 21.625 -1.29 1 94.5 154 ASP B C 1
ATOM 2484 O O . ASP B 1 154 ? 19.438 22.094 -0.39 1 94.5 154 ASP B O 1
ATOM 2488 N N . LYS B 1 155 ? 17.703 22.172 -1.646 1 95.31 155 LYS B N 1
ATOM 2489 C CA . LYS B 1 155 ? 17.297 23.484 -1.159 1 95.31 155 LYS B CA 1
ATOM 2490 C C . LYS B 1 155 ? 16.906 23.438 0.315 1 95.31 155 LYS B C 1
ATOM 2492 O O . LYS B 1 155 ? 16.812 24.469 0.983 1 95.31 155 LYS B O 1
ATOM 2497 N N . ALA B 1 156 ? 16.594 22.25 0.782 1 95.25 156 ALA B N 1
ATOM 2498 C CA . ALA B 1 156 ? 16.188 22.094 2.174 1 95.25 156 ALA B CA 1
ATOM 2499 C C . ALA B 1 156 ? 17.297 22.5 3.129 1 95.25 156 ALA B C 1
ATOM 2501 O O . ALA B 1 156 ? 17.047 22.812 4.297 1 95.25 156 ALA B O 1
ATOM 2502 N N . GLY B 1 157 ? 18.578 22.328 2.596 1 93.12 157 GLY B N 1
ATOM 2503 C CA . GLY B 1 157 ? 19.719 22.688 3.422 1 93.12 157 GLY B CA 1
ATOM 2504 C C . GLY B 1 157 ? 19.969 21.703 4.559 1 93.12 157 GLY B C 1
ATOM 2505 O O . GLY B 1 157 ? 20.5 22.094 5.602 1 93.12 157 GLY B O 1
ATOM 2506 N N . LEU B 1 158 ? 19.484 20.531 4.363 1 90 158 LEU B N 1
ATOM 2507 C CA . LEU B 1 158 ? 19.703 19.5 5.367 1 90 158 LEU B CA 1
ATOM 2508 C C . LEU B 1 158 ? 20.844 18.578 4.973 1 90 158 LEU B C 1
ATOM 2510 O O . LEU B 1 158 ? 20.938 18.156 3.818 1 90 158 LEU B O 1
ATOM 2514 N N . ARG B 1 159 ? 22.016 18.719 5.523 1 76.5 159 ARG B N 1
ATOM 2515 C CA . ARG B 1 159 ? 23.156 17.859 5.23 1 76.5 159 ARG B CA 1
ATOM 2516 C C . ARG B 1 159 ? 23.578 17.062 6.465 1 76.5 159 ARG B C 1
ATOM 2518 O O . ARG B 1 159 ? 23.375 17.516 7.598 1 76.5 159 ARG B O 1
#

Sequence (318 aa):
MTQRLNYFQVSAELSKHYLDFSAALKKKAVIREFNDLVTIRASQLNGCGFCLDMHIKQAKIGGERELRLHHIAIWRESTLFSPRERAALEWTEALTALHPHGVSDAVYEQVRGQLSEEEISDLTFLVVGINGWNRLNVAFRTEPGSADAAFGLDKAGLRMTQRLNYFQVSAELSKHYLDFSAALKKKAVIREFNDLVTIRASQLNGCGFCLDMHIKQAKIGGERELRLHHIAIWRESTLFSPRERAALEWTEALTALHPHGVSDAVYEQVRGQLSEEEISDLTFLVVGINGWNRLNVAFRTEPGSADAAFGLDKAGLR

Radius of gyration: 19.31 Å; Cα contacts (8 Å, |Δi|>4): 444; chains: 2; bounding box: 46×55×42 Å

Nearest PDB structures (foldseek):
  2gmy-assembly1_C  TM=9.677E-01  e=5.204E-10  Agrobacterium fabrum str. C58
  2ijc-assembly2_I  TM=9.523E-01  e=6.216E-09  Pseudomonas aeruginosa PAO1
  7xw1-assembly1_A  TM=9.597E-01  e=4.750E-08  Pseudomonas aeruginosa
  2oyo-assembly1_A  TM=8.785E-01  e=4.371E-04  Deinococcus geothermalis DSM 11300
  3lvy-assembly2_D  TM=8.529E-01  e=1.479E-02  Streptococcus mutans

Secondary structure (DSSP, 8-state):
------HHHHTHHHHHHHHHHHHHHTTSHHHHHHHHHHHHHHHHHHT-HHHHHHHHHHHHHTT--HHHHHHGGGTTT-SSS-HHHHHHHHHHHHHHH--TT---HHHHHHHHTTS-HHHHHHHHHHHHHHHHHHHHHHHHTPPTTTTHHHHTGGGG---/------HHHHTHHHHHHHHHHHHHHTTSHHHHHHHHHHHHHHHHHHT-HHHHHHHHHHHHHTT--HHHHHHGGGTTT-SSS-HHHHHHHHHHHHHHH--TT---HHHHHHHHTTS-HHHHHHHHHHHHHHHHHHHHHHHHTPPTTTTHHHHTGGGG---

Solvent-accessible surface area (backbone atoms only — not comparable to full-atom values): 17257 Å² total; per-residue (Å²): 127,77,60,72,57,61,49,61,70,64,30,39,69,63,42,48,38,52,48,50,36,53,56,58,47,61,73,35,69,64,38,61,72,41,43,53,64,44,46,34,47,45,19,60,69,50,49,14,57,31,56,30,49,50,38,50,29,50,29,46,62,72,61,53,57,67,68,56,66,70,32,54,88,47,46,90,79,44,88,82,60,53,72,53,54,47,29,51,48,52,51,36,51,48,56,66,70,40,44,70,83,44,64,52,69,67,60,51,51,55,29,53,73,60,36,53,72,52,49,50,41,50,44,47,51,50,49,32,52,45,53,31,52,34,43,54,36,35,67,22,33,48,54,57,67,72,55,26,76,83,69,57,40,65,74,40,70,79,128,127,76,60,72,58,60,48,62,70,65,31,38,70,64,43,48,37,53,49,51,37,52,56,58,46,62,72,36,69,63,40,61,73,40,43,52,64,42,47,32,47,45,19,61,70,49,49,15,56,30,56,29,50,49,39,51,30,50,28,46,64,73,61,53,56,67,68,57,66,69,32,54,88,48,44,89,80,42,88,83,59,51,72,53,52,46,29,52,48,52,53,36,51,50,56,64,70,39,44,70,83,45,64,50,67,68,60,50,52,55,30,52,72,61,36,54,71,50,47,50,41,49,45,49,50,50,48,33,51,45,53,31,53,35,43,55,36,35,68,22,33,46,56,56,67,73,55,24,79,83,68,57,39,64,75,41,71,80,128

pLDDT: mean 96.95, std 3.8, range [67.38, 98.94]

InterPro domains:
  IPR003779 Alkyl hydroperoxide r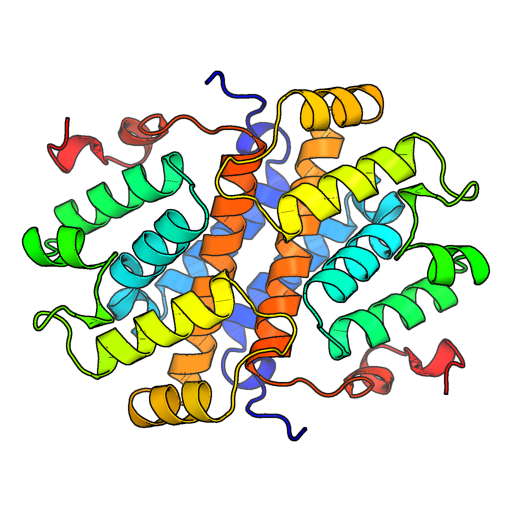eductase AhpD/CMD-like [PF02627] (34-94)
  IPR004675 Alkylhydroperoxidase AhpD core [TIGR00778] (36-78)
  IPR029032 AhpD-like [G3DSA:1.20.1290.10] (1-150)
  IPR029032 AhpD-like [SSF69118] (4-145)

Foldseek 3Di:
DDFQDDCCVVVVVVVVVLVVLVVVLCVDPLCVVQVLLLLLQLCVVLVQQQSNLQSVLVCLVVPPDPVVSVCSPVVVPDPPDDLQNVLLSLLSVCLSVQDPVGDDPVSVVSSVVNDPPVSSVSSSSSSVSSSVVSVVCVVRVPDHPPCCVVVVSVVSVDD/DDFQDDCCVVVVVVVVVLVVLVVVLCVDPLCVVQVLLLLLQLCVVLVQQQSNLQSVLVCLVVPPDPVVSVCSPVVVPDPPDDLQNVLLSLLSVCLSVQDPVGDDPVSVVSSVVNDPPVSSVSSSSSSVSSSVVSVVCVVRVPDHPPCCVVVVSVVSVDD

=== Feature glossary ===
The features interleaved in this record are:

— What the protein is —

Sequence gives the chain of amino acids in standard one-letter code (A=alanine, C=cysteine, …, Y=tyrosine), read N→C. It is the only feature that is directly encoded by the gene; all structural features are derived from the folded form of this sequence.

Database cross-references. InterPro integrates a dozen domain/family signature databases into unified entries with residue-range hits. GO terms attach function/process/location labels with evidence codes. CATH codes position the fold in a four-level structural taxonomy. Organism is the NCBI-taxonomy species name.

— Where its atoms are —

Atomic coordinates in PDBx/mmCIF format — the same representation the Protein Data Bank distributes. Each line of the _atom_site loop places one backbone atom in Cartesian space (units: ångströms, origin: arbitrary).

The six renders are orthographic views along the three Cartesian axes in both directions. Representation (cartoon, sticks, or surface) and color scheme (sequence-rainbow or by-chain) vary across proteins so the training set covers all the common visualization conventions.

— Local backbone conformation —

Eight-state secondary structure (DSSP): H is the canonical α-helix, G the tighter 3₁₀-helix, I the wider π-helix; E/B are β-structure, T and S are turns and bends, and '-' is everything else. DSSP derives these from the pattern of main-chain N–H···O=C hydrogen bonds, not from the sequence.

P-SEA three-state annotation labels each residue as helix, strand, or coil based purely on the geometry of the Cα trace. It serves as a fallback when the full backbone (and thus DSSP) is unavailable.

The φ/ψ torsion pair specifies the backbone conformation at each residue. φ rotates about the N–Cα bond, ψ about the Cα–C bond. Steric clashes forbid most of the (φ, ψ) plane — the allowed regions (α-helix basin, β-sheet basin, left-handed helix) are the Ramachandran-allowed regions.

— Global shape and packing —

The geometric summary reports three shape descriptors. Rg (radius of gyration) measures how spread out the Cα atoms are about their centre of mass; compact globular proteins have small Rg, elongated or unfolded ones large. Cα contacts (<8 Å, |i−j|>4) count long-range residue pairs in spatial proximity — high for tightly packed folds, near zero for rods or random coil. The bounding-box extents give the protein's footprint along x, y, z in Å.

Solvent-accessible surface area (SASA) is the area in Å² traced out by the centre of a 1.4 Å probe sphere (a water molecule) rolled over the protein's van der Waals surface (Shrake–Rupley / Lee–Richards construction). Buried residues have near-zero SASA; fully exposed residues can exceed 200 Å². The total SASA scales roughly with the number of surface residues.

The contact map is a binary N×N matrix image: pixel (i, j) is dark where Cα_i and Cα_j are within 8 Å and |i−j|>4. Because the |i−j|>4 filter removes local helical contacts, off-diagonal stripes parallel to the main diagonal indicate parallel β-sheets; stripes perpendicular to it indicate antiparallel β-sheets. The Ramachandran plot scatters every residue's (φ, ψ) pair against the sterically allowed regions. The PAE heatmap renders the predicted-aligned-error matrix.

— Structural neighborhood —

3Di is Foldseek's structural alphabet. Each residue is assigned one of twenty discrete states based on how its Cα sits relative to its spatial (not sequential) neighbors. Aligning 3Di strings finds structural homologs roughly as well as full 3D superposition, but orders of magnitude faster.

Nearest PDB neighbors are the top structural matches found by Foldseek when searching this structure against the entire Protein Data Bank. Each hit reports a TM-score (0 to 1; >0.5 almost always implies the same fold) and an E-value. These are *structural* homologs — they may share no detectable sequence similarity.

— Confidence and disorder —

For AlphaFold models, the B-factor field carries pLDDT — the model's own estimate of local accuracy on a 0–100 scale. Regions with pLDDT<50 should be treated as essentially unmodeled; they often correspond to intrinsically disordered segments.

Crystallographic B-factors measure how much each atom's electron density is smeared out, in Å². They rise in mobile loops and surface residues and fall in the buried interior. In AlphaFold models this column is repurposed to hold pLDDT instead.

Predicted aligned error is AlphaFold's pairwise confidence. Unlike pLDDT (per-residue), PAE is per-residue-pair and captures whether two parts of the structure are correctly placed relative to each other. Units are ångströms of expected positional error.